Protein AF-A0A821M7L0-F1 (afdb_monomer)

Solvent-accessible surface area (backbone atoms only — not comparable to full-atom values): 12322 Å² total; per-residue (Å²): 138,84,87,80,86,77,83,87,85,80,89,88,75,88,77,80,45,76,66,60,61,51,46,63,68,63,58,78,56,74,89,81,76,86,74,99,61,78,56,60,62,52,50,53,54,46,51,51,55,53,54,60,54,68,75,47,87,85,59,54,48,54,53,54,48,52,56,51,59,70,70,50,82,86,57,63,65,69,57,54,54,52,54,71,72,46,91,56,45,48,69,56,47,53,49,56,52,49,24,68,69,69,72,43,77,74,76,49,70,65,56,51,52,49,53,49,73,69,44,60,66,54,94,91,56,52,64,68,57,52,48,51,54,50,51,52,52,47,60,60,44,41,75,82,44,87,68,51,52,66,57,55,37,51,51,56,48,72,21,41,56,66,84,53,37,60,63,50,72,80,49,92,63,86,41,49,67,51,44,50,56,54,46,48,55,50,52,55,50,53,57,49,56,55,53,69,74,75,110

Secondary structure (DSSP, 8-state):
-----------------HHHHHHHHHTTS------S-TTHHHHHHHHHHHHHHHT-TTS-HHHHHHHHHHH-TTS-HHHHHHHHHS---HHHHHHHHHHHHHTPPPPPHHHHHHHHHH----TTS-HHHHHHHHHHHHHHHTTTS---HHHHHHHHHHTS-HHHHHHHHTS--SSHHHHHHHHHHHHHHHHHHHHHH--

Nearest PDB structures (foldseek):
  7n9v-assembly1_A  TM=6.984E-01  e=3.683E-01  Human immunodeficiency virus 1
  8ty6-assembly1_E  TM=4.588E-01  e=4.542E-01  Human immunodeficiency virus 1
  8ty6-assembly1_F  TM=3.974E-01  e=1.050E+00  Human immunodeficiency virus 1
  7t13-assembly1_E  TM=3.397E-01  e=5.315E-01  HIV-1 group M
  6eco-assembly1_A  TM=3.338E-01  e=6.555E-01  Human immunodeficiency virus 1

Structure (mmCIF, N/CA/C/O backbone):
data_AF-A0A821M7L0-F1
#
_entry.id   AF-A0A821M7L0-F1
#
loop_
_atom_site.group_PDB
_atom_site.id
_atom_site.type_symbol
_atom_site.label_atom_id
_atom_site.label_alt_id
_atom_site.label_comp_id
_atom_site.label_asym_id
_atom_site.label_entity_id
_atom_site.label_seq_id
_atom_site.pdbx_PDB_ins_code
_atom_site.Cartn_x
_atom_site.Cartn_y
_atom_site.Cartn_z
_atom_site.occupancy
_atom_site.B_iso_or_equiv
_atom_site.auth_seq_id
_atom_site.auth_comp_id
_atom_site.auth_asym_id
_atom_site.auth_atom_id
_atom_site.pdbx_PDB_model_num
ATOM 1 N N . MET A 1 1 ? 39.084 34.220 -37.544 1.00 39.66 1 MET A N 1
ATOM 2 C CA . MET A 1 1 ? 39.940 33.023 -37.421 1.00 39.66 1 MET A CA 1
ATOM 3 C C . MET A 1 1 ? 39.473 32.275 -36.191 1.00 39.66 1 MET A C 1
ATOM 5 O O . MET A 1 1 ? 39.378 32.885 -35.138 1.00 39.66 1 MET A O 1
ATOM 9 N N . ILE A 1 2 ? 39.026 31.037 -36.382 1.00 32.47 2 ILE A N 1
ATOM 10 C CA . ILE A 1 2 ? 38.365 30.206 -35.371 1.00 32.47 2 ILE A CA 1
ATOM 11 C C . ILE A 1 2 ? 39.456 29.421 -34.645 1.00 32.47 2 ILE A C 1
ATOM 13 O O . ILE A 1 2 ? 40.150 28.634 -35.291 1.00 32.47 2 ILE A O 1
ATOM 17 N N . ASP A 1 3 ? 39.601 29.639 -33.340 1.00 29.70 3 ASP A N 1
ATOM 18 C CA . ASP A 1 3 ? 40.486 28.837 -32.500 1.00 29.70 3 ASP A CA 1
ATOM 19 C C . ASP A 1 3 ? 39.906 27.432 -32.324 1.00 29.70 3 ASP A C 1
ATOM 21 O O . ASP A 1 3 ? 38.776 27.238 -31.869 1.00 29.70 3 ASP A O 1
ATOM 25 N N . ARG A 1 4 ? 40.694 26.444 -32.748 1.00 32.31 4 ARG A N 1
ATOM 26 C CA . ARG A 1 4 ? 40.406 25.017 -32.637 1.00 32.31 4 ARG A CA 1
ATOM 27 C C . ARG A 1 4 ? 41.010 24.505 -31.334 1.00 32.31 4 ARG A C 1
ATOM 29 O O . ARG A 1 4 ? 42.215 24.290 -31.264 1.00 32.31 4 ARG A O 1
ATOM 36 N N . TYR A 1 5 ? 40.175 24.236 -30.337 1.00 29.62 5 TYR A N 1
ATOM 37 C CA . TYR A 1 5 ? 40.546 23.337 -29.248 1.00 29.62 5 TYR A CA 1
ATOM 38 C C . TYR A 1 5 ? 40.243 21.896 -29.670 1.00 29.62 5 TYR A C 1
ATOM 40 O O . TYR A 1 5 ? 39.088 21.477 -29.715 1.00 29.62 5 TYR A O 1
ATOM 48 N N . SER A 1 6 ? 41.296 21.147 -29.996 1.00 33.91 6 SER A N 1
ATOM 49 C CA . SER A 1 6 ? 41.265 19.682 -30.042 1.00 33.91 6 SER A CA 1
ATOM 50 C C . SER A 1 6 ? 41.531 19.119 -28.636 1.00 33.91 6 SER A C 1
ATOM 52 O O . SER A 1 6 ? 42.396 19.649 -27.935 1.00 33.91 6 SER A O 1
ATOM 54 N N . PRO A 1 7 ? 40.835 18.051 -28.209 1.00 32.94 7 PRO A N 1
ATOM 55 C CA . PRO A 1 7 ? 41.013 17.455 -26.891 1.00 32.94 7 PRO A CA 1
ATOM 56 C C . PRO A 1 7 ? 42.226 16.516 -26.860 1.00 32.94 7 PRO A C 1
ATOM 58 O O . PRO A 1 7 ? 42.397 15.665 -27.734 1.00 32.94 7 PRO A O 1
ATOM 61 N N . ILE A 1 8 ? 43.046 16.642 -25.815 1.00 31.16 8 ILE A N 1
ATOM 62 C CA . ILE A 1 8 ? 44.074 15.658 -25.474 1.00 31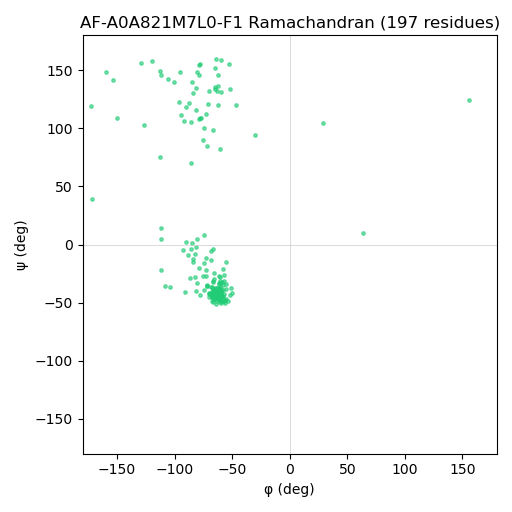.16 8 ILE A CA 1
ATOM 63 C C . ILE A 1 8 ? 43.367 14.480 -24.800 1.00 31.16 8 ILE A C 1
ATOM 65 O O . ILE A 1 8 ? 42.883 14.582 -23.674 1.00 31.16 8 ILE A O 1
ATOM 69 N N . ILE A 1 9 ? 43.301 13.362 -25.518 1.00 35.91 9 ILE A N 1
ATOM 70 C CA . ILE A 1 9 ? 43.033 12.041 -24.959 1.00 35.91 9 ILE A CA 1
ATOM 71 C C . ILE A 1 9 ? 44.362 11.531 -24.400 1.00 35.91 9 ILE A C 1
ATOM 73 O O . ILE A 1 9 ? 45.278 11.260 -25.171 1.00 35.91 9 ILE A O 1
ATOM 77 N N . THR A 1 10 ? 44.443 11.344 -23.083 1.00 28.36 10 THR A N 1
ATOM 78 C CA . THR A 1 10 ? 45.452 10.469 -22.475 1.00 28.36 10 THR A CA 1
ATOM 79 C C . THR A 1 10 ? 44.746 9.459 -21.584 1.00 28.36 10 THR A C 1
ATOM 81 O O . THR A 1 10 ? 44.287 9.752 -20.483 1.00 28.36 10 THR A O 1
ATOM 84 N N . THR A 1 11 ? 44.641 8.251 -22.119 1.00 35.84 11 THR A N 1
ATOM 85 C CA . THR A 1 11 ? 44.351 7.003 -21.419 1.00 35.84 11 THR A CA 1
ATOM 86 C C . THR A 1 11 ? 45.484 6.650 -20.453 1.00 35.84 11 THR A C 1
ATOM 88 O O . THR A 1 11 ? 46.634 6.655 -20.880 1.00 35.84 11 THR A O 1
ATOM 91 N N . GLN A 1 12 ? 45.165 6.259 -19.214 1.00 30.28 12 GLN A N 1
ATOM 92 C CA . GLN A 1 12 ? 45.475 4.938 -18.625 1.00 30.28 12 GLN A CA 1
ATOM 93 C C . GLN A 1 12 ? 45.533 4.969 -17.088 1.00 30.28 12 GLN A C 1
ATOM 95 O O . GLN A 1 12 ? 46.331 5.665 -16.473 1.00 30.28 12 GLN A O 1
ATOM 100 N N . GLY A 1 13 ? 44.717 4.098 -16.502 1.00 26.72 13 GLY A N 1
ATOM 101 C CA . GLY A 1 13 ? 44.836 3.539 -15.161 1.00 26.72 13 GLY A CA 1
ATOM 102 C C . GLY A 1 13 ? 43.752 2.463 -15.047 1.00 26.72 13 GLY A C 1
ATOM 103 O O . GLY A 1 13 ? 42.584 2.795 -15.268 1.00 26.72 13 GLY A O 1
ATOM 104 N N . PRO A 1 14 ? 44.084 1.179 -14.815 1.00 35.66 14 PRO A N 1
ATOM 105 C CA . PRO A 1 14 ? 43.089 0.123 -14.793 1.00 35.66 14 PRO A CA 1
ATOM 106 C C . PRO A 1 14 ? 42.313 0.260 -13.486 1.00 35.66 14 PRO A C 1
ATOM 108 O O . PRO A 1 14 ? 42.768 -0.141 -12.420 1.00 35.66 14 PRO A O 1
ATOM 111 N N . MET A 1 15 ? 41.128 0.859 -13.549 1.00 33.16 15 MET A N 1
ATOM 112 C CA . MET A 1 15 ? 40.112 0.568 -12.549 1.00 33.16 15 MET A CA 1
ATOM 113 C C . MET A 1 15 ? 39.629 -0.847 -12.847 1.00 33.16 15 MET A C 1
ATOM 115 O O . MET A 1 15 ? 38.645 -1.046 -13.563 1.00 33.16 15 MET A O 1
ATOM 119 N N . ASP A 1 16 ? 40.358 -1.830 -12.318 1.00 37.97 16 ASP A N 1
ATOM 120 C CA . ASP A 1 16 ? 39.835 -3.166 -12.068 1.00 37.97 16 ASP A CA 1
ATOM 121 C C . ASP A 1 16 ? 38.673 -3.015 -11.089 1.00 37.97 16 ASP A C 1
ATOM 123 O O . ASP A 1 16 ? 38.792 -3.097 -9.868 1.00 37.97 16 ASP A O 1
ATOM 127 N N . SER A 1 17 ? 37.525 -2.671 -11.665 1.00 40.34 17 SER A N 1
ATOM 128 C CA . SER A 1 17 ? 36.275 -2.532 -10.955 1.00 40.34 17 SER A CA 1
ATOM 129 C C . SER A 1 17 ? 35.924 -3.899 -10.361 1.00 40.34 17 SER A C 1
ATOM 131 O O . SER A 1 17 ? 36.003 -4.902 -11.079 1.00 40.34 17 SER A O 1
ATOM 133 N N . PRO A 1 18 ? 35.465 -3.977 -9.100 1.00 39.09 18 PRO A N 1
ATOM 134 C CA . PRO A 1 18 ? 34.969 -5.223 -8.503 1.00 39.09 18 PRO A CA 1
ATOM 135 C C . PRO A 1 18 ? 33.844 -5.879 -9.327 1.00 39.09 18 PRO A C 1
ATOM 137 O O . PRO A 1 18 ? 33.572 -7.067 -9.174 1.00 39.09 18 PRO A O 1
ATOM 140 N N . VAL A 1 19 ? 33.245 -5.132 -10.261 1.00 36.09 19 VAL A N 1
ATOM 141 C CA . VAL A 1 19 ? 32.312 -5.612 -11.285 1.00 36.09 19 VAL A CA 1
ATOM 142 C C . VAL A 1 19 ? 32.965 -6.615 -12.251 1.00 36.09 19 VAL A C 1
ATOM 144 O O . VAL A 1 19 ? 32.345 -7.619 -12.589 1.00 36.09 19 VAL A O 1
ATOM 147 N N . ASN A 1 20 ? 34.217 -6.407 -12.677 1.00 37.12 20 ASN A N 1
ATOM 148 C CA . ASN A 1 20 ? 34.909 -7.310 -13.611 1.00 37.12 20 ASN A CA 1
ATOM 149 C C . ASN A 1 20 ? 35.308 -8.640 -12.955 1.00 37.12 20 ASN A C 1
ATOM 151 O O . ASN A 1 20 ? 35.214 -9.688 -13.595 1.00 37.12 20 ASN A O 1
ATOM 155 N N . ALA A 1 21 ? 35.666 -8.619 -11.668 1.00 38.72 21 ALA A N 1
ATOM 156 C CA . ALA A 1 21 ? 35.944 -9.831 -10.896 1.00 38.72 21 ALA A CA 1
ATOM 157 C C . ALA A 1 21 ? 34.689 -10.711 -10.726 1.00 38.72 21 ALA A C 1
ATOM 159 O O . ALA A 1 21 ? 34.770 -11.933 -10.838 1.00 38.72 21 ALA A O 1
ATOM 160 N N . LEU A 1 22 ? 33.520 -10.089 -10.537 1.00 37.97 22 LEU A N 1
ATOM 161 C CA . LEU A 1 22 ? 32.236 -10.785 -10.396 1.00 37.97 22 LEU A CA 1
ATOM 162 C C . LEU A 1 22 ? 31.736 -11.388 -11.716 1.00 37.97 22 LEU A C 1
ATOM 164 O O . LEU A 1 22 ? 31.190 -12.491 -11.747 1.00 37.97 22 LEU A O 1
ATOM 168 N N . ILE A 1 23 ? 31.994 -10.701 -12.831 1.00 38.91 23 ILE A N 1
ATOM 169 C CA . ILE A 1 23 ? 31.736 -11.239 -14.169 1.00 38.91 23 ILE A CA 1
ATOM 170 C C . ILE A 1 23 ? 32.594 -12.481 -14.401 1.00 38.91 23 ILE A C 1
ATOM 172 O O . ILE A 1 23 ? 32.070 -13.483 -14.873 1.00 38.91 23 ILE A O 1
ATOM 176 N N . GLY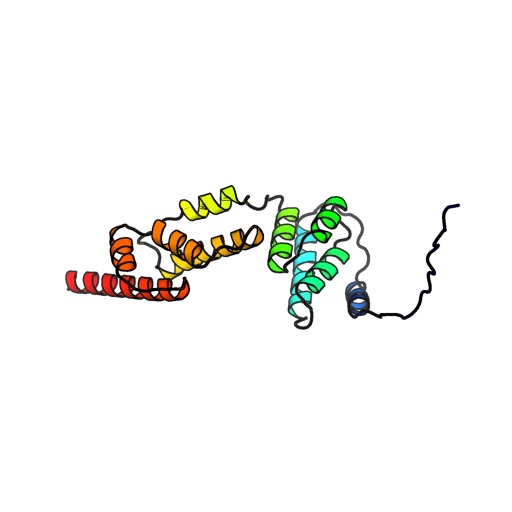 A 1 24 ? 33.869 -12.478 -14.003 1.00 34.50 24 GLY A N 1
ATOM 177 C CA . GLY A 1 24 ? 34.746 -13.651 -14.104 1.00 34.50 24 GLY A CA 1
ATOM 178 C C . GLY A 1 24 ? 34.264 -14.871 -13.303 1.00 34.50 24 GLY A C 1
ATOM 179 O O . GLY A 1 24 ? 34.475 -16.005 -13.733 1.00 34.50 24 GLY A O 1
ATOM 180 N N . SER A 1 25 ? 33.575 -14.667 -12.174 1.00 39.16 25 SER A N 1
ATOM 181 C CA . SER A 1 25 ? 32.976 -15.764 -11.398 1.00 39.16 25 SER A CA 1
ATOM 182 C C . SER A 1 25 ? 31.640 -16.263 -11.960 1.00 39.16 25 SER A C 1
ATOM 184 O O . SER A 1 25 ? 31.386 -17.463 -11.897 1.00 39.16 25 SER A O 1
ATOM 186 N N . CYS A 1 26 ? 30.815 -15.394 -12.558 1.00 36.12 26 CYS A N 1
ATOM 187 C CA . CYS A 1 26 ? 29.528 -15.785 -13.158 1.00 36.12 26 CYS A CA 1
ATOM 188 C C . CYS A 1 26 ? 29.668 -16.353 -14.590 1.00 36.12 26 CYS A C 1
ATOM 190 O O . CYS A 1 26 ? 28.883 -17.203 -15.007 1.00 36.12 26 CYS A O 1
ATOM 192 N N . THR A 1 27 ? 30.695 -15.941 -15.340 1.00 38.28 27 THR A N 1
ATOM 193 C CA . THR A 1 27 ? 30.928 -16.330 -16.753 1.00 38.28 27 THR A CA 1
ATOM 194 C C . THR A 1 27 ? 31.569 -17.704 -16.950 1.00 38.28 27 THR A C 1
ATOM 196 O O . THR A 1 27 ? 31.817 -18.108 -18.083 1.00 38.28 27 THR A O 1
ATOM 199 N N . LYS A 1 28 ? 31.786 -18.487 -15.882 1.00 38.78 28 LYS A N 1
ATOM 200 C CA . LYS A 1 28 ? 32.151 -19.910 -16.027 1.00 38.78 28 LYS A CA 1
ATOM 201 C C . LYS A 1 28 ? 31.014 -20.779 -16.581 1.00 38.78 28 LYS A C 1
ATOM 203 O O . LYS A 1 28 ? 31.236 -21.952 -16.867 1.00 38.78 28 LYS A O 1
ATOM 208 N N . SER A 1 29 ? 29.820 -20.220 -16.756 1.00 38.09 29 SER A N 1
ATOM 209 C CA . SER A 1 29 ? 28.737 -20.848 -17.505 1.00 38.09 29 SER A CA 1
ATOM 210 C C . SER A 1 29 ? 28.746 -20.312 -18.944 1.00 38.09 29 SER A C 1
ATOM 212 O O . SER A 1 29 ? 28.749 -19.105 -19.167 1.00 38.09 29 SER A O 1
ATOM 214 N N . GLN A 1 30 ? 28.859 -21.220 -19.918 1.00 33.12 30 GLN A N 1
ATOM 215 C CA . GLN A 1 30 ? 28.967 -20.907 -21.348 1.00 33.12 30 GLN A CA 1
ATOM 216 C C . GLN A 1 30 ? 27.837 -19.979 -21.845 1.00 33.12 30 GLN A C 1
ATOM 218 O O . GLN A 1 30 ? 26.746 -19.989 -21.274 1.00 33.12 30 GLN A O 1
ATOM 223 N N . PRO A 1 31 ? 28.043 -19.219 -22.940 1.00 35.78 31 PRO A N 1
ATOM 224 C CA . PRO A 1 31 ? 26.952 -18.523 -23.613 1.00 35.78 31 PRO A CA 1
ATOM 225 C C . PRO A 1 31 ? 26.006 -19.559 -24.236 1.00 35.78 31 PRO A C 1
ATOM 227 O O . PRO A 1 31 ? 26.285 -20.114 -25.299 1.00 35.78 31 PRO A O 1
ATOM 230 N N . TYR A 1 32 ? 24.901 -19.861 -23.554 1.00 38.56 32 TYR A N 1
ATOM 231 C CA . TYR A 1 32 ? 23.907 -20.802 -24.062 1.00 38.56 32 TYR A CA 1
ATOM 232 C C . TYR A 1 32 ? 23.049 -20.113 -25.122 1.00 38.56 32 TYR A C 1
ATOM 234 O O . TYR A 1 32 ? 22.260 -19.209 -24.848 1.00 38.56 32 TYR A O 1
ATOM 242 N N . THR A 1 33 ? 23.271 -20.532 -26.362 1.00 33.28 33 THR A N 1
ATOM 243 C CA . THR A 1 33 ? 22.540 -20.103 -27.548 1.00 33.28 33 THR A CA 1
ATOM 244 C C . THR A 1 33 ? 21.117 -20.660 -27.537 1.00 33.28 33 THR A C 1
ATOM 246 O O . THR A 1 33 ? 20.899 -21.840 -27.283 1.00 33.28 33 THR A O 1
ATOM 249 N N . THR A 1 34 ? 20.168 -19.759 -27.809 1.00 46.72 34 THR A N 1
ATOM 250 C CA . THR A 1 34 ? 18.836 -19.968 -28.404 1.00 46.72 34 THR A CA 1
ATOM 251 C C . THR A 1 34 ? 18.169 -21.324 -28.169 1.00 46.72 34 THR A C 1
ATOM 253 O O . THR A 1 34 ? 18.446 -22.283 -28.889 1.00 46.72 34 THR A O 1
ATOM 256 N N . CYS A 1 35 ? 17.170 -21.375 -27.282 1.00 28.42 35 CYS A N 1
ATOM 257 C CA . CYS A 1 35 ? 16.135 -22.395 -27.412 1.00 28.42 35 CYS A CA 1
ATOM 258 C C . CYS A 1 35 ? 14.779 -21.940 -26.861 1.00 28.42 35 CYS A C 1
ATOM 260 O O . CYS A 1 35 ? 14.572 -21.849 -25.653 1.00 28.42 35 CYS A O 1
ATOM 262 N N . SE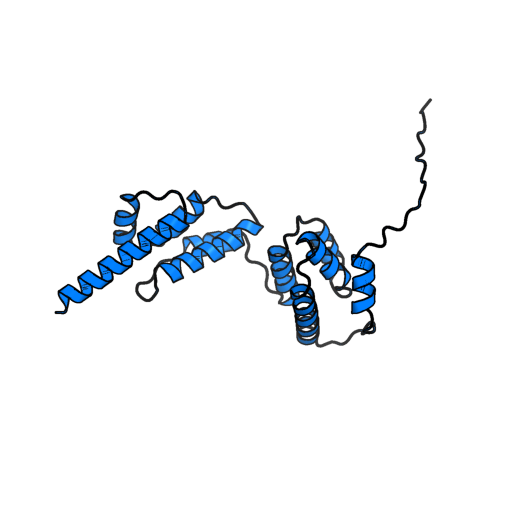R A 1 36 ? 13.871 -21.720 -27.813 1.00 43.88 36 SER A N 1
ATOM 263 C CA . SER A 1 36 ? 12.416 -21.630 -27.703 1.00 43.88 36 SER A CA 1
ATOM 264 C C . SER A 1 36 ? 11.834 -22.495 -26.569 1.00 43.88 36 SER A C 1
ATOM 266 O O . SER A 1 36 ? 11.597 -23.688 -26.729 1.00 43.88 36 SER A O 1
ATOM 268 N N . SER A 1 37 ? 11.642 -21.881 -25.396 1.00 36.41 37 SER A N 1
ATOM 269 C CA . SER A 1 37 ? 10.780 -22.315 -24.268 1.00 36.41 37 SER A CA 1
ATOM 270 C C . SER A 1 37 ? 10.713 -21.196 -23.202 1.00 36.41 37 SER A C 1
ATOM 272 O O . SER A 1 37 ? 10.757 -21.408 -21.986 1.00 36.41 37 SER A O 1
ATOM 274 N N . ASP A 1 38 ? 10.635 -19.957 -23.698 1.00 50.91 38 ASP A N 1
ATOM 275 C CA . ASP A 1 38 ? 11.392 -18.783 -23.229 1.00 50.91 38 ASP A CA 1
ATOM 276 C C . ASP A 1 38 ? 10.973 -18.120 -21.910 1.00 50.91 38 ASP A C 1
ATOM 278 O O . ASP A 1 38 ? 11.519 -17.085 -21.539 1.00 50.91 38 ASP A O 1
ATOM 282 N N . THR A 1 39 ? 10.056 -18.689 -21.133 1.00 49.31 39 THR A N 1
ATOM 283 C CA . THR A 1 39 ? 9.674 -18.080 -19.845 1.00 49.31 39 THR A CA 1
ATOM 284 C C . THR A 1 39 ? 10.276 -18.811 -18.652 1.00 49.31 39 THR A C 1
ATOM 286 O O . THR A 1 39 ? 10.658 -18.174 -17.675 1.00 49.31 39 THR A O 1
ATOM 289 N N . LEU A 1 40 ? 10.394 -20.140 -18.703 1.00 40.59 40 LEU A N 1
ATOM 290 C CA . LEU A 1 40 ? 10.813 -20.934 -17.543 1.00 40.59 40 LEU A CA 1
ATOM 291 C C . LEU A 1 40 ? 12.337 -20.938 -17.364 1.00 40.59 40 LEU A C 1
ATOM 293 O O . LEU A 1 40 ? 12.821 -20.784 -16.246 1.00 40.59 40 LEU A O 1
ATOM 297 N N . ALA A 1 41 ? 13.088 -21.034 -18.466 1.00 46.56 41 ALA A N 1
ATOM 298 C CA . ALA A 1 41 ? 14.549 -20.968 -18.454 1.00 46.56 41 ALA A CA 1
ATOM 299 C C . ALA A 1 41 ? 15.047 -19.583 -18.012 1.00 46.56 41 ALA A C 1
ATOM 301 O O . ALA A 1 41 ? 15.953 -19.486 -17.190 1.00 46.56 41 ALA A O 1
ATOM 302 N N . VAL A 1 42 ? 14.387 -18.514 -18.469 1.00 52.44 42 VAL A N 1
ATOM 303 C CA . VAL A 1 42 ? 14.677 -17.140 -18.039 1.00 52.44 42 VAL A CA 1
ATOM 304 C C . VAL A 1 42 ? 14.303 -16.926 -16.570 1.00 52.44 42 VAL A C 1
ATOM 306 O O . VAL A 1 42 ? 15.086 -16.339 -15.830 1.00 52.44 42 VAL A O 1
ATOM 309 N N . LYS A 1 43 ? 13.164 -17.464 -16.104 1.00 50.94 43 LYS A N 1
ATOM 310 C CA . LYS A 1 43 ? 12.764 -17.436 -14.683 1.00 50.94 43 LYS A CA 1
ATOM 311 C C . LYS A 1 43 ? 13.738 -18.195 -13.773 1.00 50.94 43 LYS A C 1
ATOM 313 O O . LYS A 1 43 ? 14.041 -17.706 -12.689 1.00 50.94 43 LYS A O 1
ATOM 318 N N . ALA A 1 44 ? 14.252 -19.348 -14.204 1.00 47.12 44 ALA A N 1
ATOM 319 C CA . ALA A 1 44 ? 15.249 -20.125 -13.462 1.00 47.12 44 ALA A CA 1
ATOM 320 C C . ALA A 1 44 ? 16.623 -19.431 -13.443 1.00 47.12 44 ALA A C 1
ATOM 322 O O . ALA A 1 44 ? 17.257 -19.338 -12.394 1.00 47.12 44 ALA A O 1
ATOM 323 N N . HIS A 1 45 ? 17.044 -18.866 -14.578 1.00 53.50 45 HIS A N 1
ATOM 324 C CA . HIS A 1 45 ? 18.262 -18.061 -14.682 1.00 53.50 45 HIS A CA 1
ATOM 325 C C . HIS A 1 45 ? 18.175 -16.795 -13.809 1.00 53.50 45 HIS A C 1
ATOM 327 O O . HIS A 1 45 ? 19.127 -16.425 -13.129 1.00 53.50 45 HIS A O 1
ATOM 333 N N . TYR A 1 46 ? 16.992 -16.179 -13.747 1.00 61.25 46 TYR A N 1
ATOM 334 C CA . TYR A 1 46 ? 16.693 -15.020 -12.909 1.00 61.25 46 TYR A CA 1
ATOM 335 C C . TYR A 1 46 ? 16.671 -15.342 -11.411 1.00 61.25 46 TYR A C 1
ATOM 337 O O . TYR A 1 46 ? 17.208 -14.571 -10.618 1.00 61.25 46 TYR A O 1
ATOM 345 N N . ALA A 1 47 ? 16.090 -16.478 -11.014 1.00 55.12 47 ALA A N 1
ATOM 346 C CA . ALA A 1 47 ? 16.101 -16.930 -9.625 1.00 55.12 47 ALA A CA 1
ATOM 347 C C . ALA A 1 47 ? 17.537 -17.129 -9.114 1.00 55.12 47 ALA A C 1
ATOM 349 O O . ALA A 1 47 ? 17.854 -16.668 -8.022 1.00 55.12 47 ALA A O 1
ATOM 350 N N . LEU A 1 48 ? 18.416 -17.706 -9.941 1.00 55.53 48 LEU A N 1
ATOM 351 C CA . LEU A 1 48 ? 19.837 -17.885 -9.628 1.00 55.53 48 LEU A CA 1
ATOM 352 C C . LEU A 1 48 ? 20.582 -16.545 -9.512 1.00 55.53 48 LEU A C 1
ATOM 354 O O . LEU A 1 48 ? 21.254 -16.308 -8.513 1.00 55.53 48 LEU A O 1
ATOM 358 N N . VAL A 1 49 ? 20.390 -15.618 -10.460 1.00 59.62 49 VAL A N 1
ATOM 359 C CA . VAL A 1 49 ? 21.005 -14.275 -10.400 1.00 59.62 49 VAL A CA 1
ATOM 360 C C . VAL A 1 49 ? 20.519 -13.482 -9.180 1.00 59.62 49 VAL A C 1
ATOM 362 O O . VAL A 1 49 ? 21.298 -12.778 -8.536 1.00 59.62 49 VAL A O 1
ATOM 365 N N . LEU A 1 50 ? 19.237 -13.591 -8.822 1.00 58.47 50 LEU A N 1
ATOM 366 C CA . LEU A 1 50 ? 18.692 -12.937 -7.634 1.00 58.47 50 LEU A CA 1
ATOM 367 C C . LEU A 1 50 ? 19.161 -13.574 -6.320 1.00 58.47 50 LEU A C 1
ATOM 369 O O . LEU A 1 50 ? 19.330 -12.840 -5.344 1.00 58.47 50 LEU A O 1
ATOM 373 N N . GLU A 1 51 ? 19.338 -14.896 -6.257 1.00 57.81 51 GLU A N 1
ATOM 374 C CA . GLU A 1 51 ? 19.892 -15.567 -5.075 1.00 57.81 51 GLU A CA 1
ATOM 375 C C . GLU A 1 51 ? 21.370 -15.233 -4.872 1.00 57.81 51 GLU A C 1
ATOM 377 O O . GLU A 1 51 ? 21.747 -14.847 -3.764 1.00 57.81 51 GLU A O 1
ATOM 382 N N . ASP A 1 52 ? 22.170 -15.226 -5.938 1.00 54.38 52 ASP A N 1
ATOM 383 C CA . ASP A 1 52 ? 23.577 -14.824 -5.872 1.00 54.38 52 ASP A CA 1
ATOM 384 C C . ASP A 1 52 ? 23.720 -13.363 -5.405 1.00 54.38 52 ASP A C 1
ATOM 386 O O . ASP A 1 52 ? 24.548 -13.047 -4.548 1.00 54.38 52 ASP A O 1
ATOM 390 N N . LEU A 1 53 ? 22.844 -12.456 -5.856 1.00 53.53 53 LEU A N 1
ATOM 391 C CA . LEU A 1 53 ? 22.855 -11.046 -5.439 1.00 53.53 53 LEU A CA 1
ATOM 392 C C . LEU A 1 53 ? 22.361 -10.803 -4.000 1.00 53.53 53 LEU A C 1
ATOM 394 O O . LEU A 1 53 ? 22.720 -9.779 -3.408 1.00 53.53 53 LEU A O 1
ATOM 398 N N . LYS A 1 54 ? 21.574 -11.714 -3.403 1.00 53.22 54 LYS A N 1
ATOM 399 C CA . LYS A 1 54 ? 21.211 -11.643 -1.969 1.00 53.22 54 LYS A CA 1
ATOM 400 C C . LYS A 1 54 ? 22.431 -11.843 -1.068 1.00 53.22 54 LYS A C 1
ATOM 402 O O . LYS A 1 54 ? 22.471 -11.279 0.023 1.00 53.22 54 LYS A O 1
ATOM 407 N N . THR A 1 55 ? 23.426 -12.602 -1.527 1.00 53.69 55 THR A N 1
ATOM 408 C CA . THR A 1 55 ? 24.645 -12.908 -0.757 1.00 53.69 55 THR A CA 1
ATOM 409 C C . THR A 1 55 ? 25.703 -11.805 -0.802 1.00 53.69 55 THR A C 1
ATOM 411 O O . THR A 1 55 ? 26.724 -11.903 -0.122 1.00 53.69 55 THR A O 1
ATOM 414 N N . LEU A 1 56 ? 25.455 -10.719 -1.544 1.00 53.00 56 LEU A N 1
ATOM 415 C CA . LEU A 1 56 ? 26.404 -9.624 -1.732 1.00 53.00 56 LEU A CA 1
ATOM 416 C C . LEU A 1 56 ? 25.907 -8.323 -1.065 1.00 53.00 56 LEU A C 1
ATOM 418 O O . LEU A 1 56 ? 25.486 -7.380 -1.746 1.00 53.00 56 LEU A O 1
ATOM 422 N N . PRO A 1 57 ? 25.983 -8.213 0.277 1.00 52.44 57 PRO A N 1
ATOM 423 C CA . PRO A 1 57 ? 25.548 -7.031 1.026 1.00 52.44 57 PRO A CA 1
ATOM 424 C C . PRO A 1 57 ? 26.389 -5.767 0.759 1.00 52.44 57 PRO A C 1
ATOM 426 O O . PRO A 1 57 ? 26.063 -4.705 1.275 1.00 52.44 57 PRO A O 1
ATOM 429 N N . ARG A 1 58 ? 27.462 -5.851 -0.041 1.00 59.34 58 ARG A N 1
ATOM 430 C CA . ARG A 1 58 ? 28.428 -4.758 -0.258 1.00 59.34 58 ARG A CA 1
ATOM 431 C C . ARG A 1 58 ? 28.143 -3.845 -1.456 1.00 59.34 58 ARG A C 1
ATOM 433 O O . ARG A 1 58 ? 28.865 -2.871 -1.628 1.00 59.34 58 ARG A O 1
ATOM 440 N N . PHE A 1 59 ? 27.129 -4.131 -2.272 1.00 63.28 59 PHE A N 1
ATOM 441 C CA . PHE A 1 59 ? 26.845 -3.338 -3.476 1.00 63.28 59 PHE A CA 1
ATOM 442 C C . PHE A 1 59 ? 25.700 -2.350 -3.270 1.00 63.28 59 PHE A C 1
ATOM 444 O O . PHE A 1 59 ? 24.676 -2.692 -2.667 1.00 63.28 59 PHE A O 1
ATOM 451 N N . SER A 1 60 ? 25.858 -1.144 -3.823 1.00 72.50 60 SER A N 1
ATOM 452 C CA . SER A 1 60 ? 24.786 -0.150 -3.865 1.00 72.50 60 SER A CA 1
ATOM 453 C C . SER A 1 60 ? 23.614 -0.646 -4.727 1.00 72.50 60 SER A C 1
ATOM 455 O O . SER A 1 60 ? 23.777 -1.534 -5.569 1.00 72.50 60 SER A O 1
ATOM 457 N N . ASN A 1 61 ? 22.415 -0.080 -4.538 1.00 71.12 61 ASN A N 1
ATOM 458 C CA . ASN A 1 61 ? 21.245 -0.421 -5.366 1.00 71.12 61 ASN A CA 1
ATOM 459 C C . ASN A 1 61 ? 21.535 -0.215 -6.860 1.00 71.12 61 ASN A C 1
ATOM 461 O O . ASN A 1 61 ? 21.157 -1.043 -7.684 1.00 71.12 61 ASN A O 1
ATOM 465 N N . THR A 1 62 ? 22.277 0.843 -7.180 1.00 69.00 62 THR A N 1
ATOM 466 C CA . THR A 1 62 ? 22.719 1.179 -8.532 1.00 69.00 62 THR A CA 1
ATOM 467 C C . THR A 1 62 ? 23.628 0.098 -9.121 1.00 69.00 62 THR A C 1
ATOM 469 O O . THR A 1 62 ? 23.388 -0.357 -10.239 1.00 69.00 62 THR A O 1
ATOM 472 N N . ASP A 1 63 ? 24.623 -0.378 -8.366 1.00 71.56 63 ASP A N 1
ATOM 473 C CA . ASP A 1 63 ? 25.553 -1.417 -8.835 1.00 71.56 63 ASP A CA 1
ATOM 474 C C . ASP A 1 63 ? 24.830 -2.739 -9.112 1.00 71.56 63 ASP A C 1
ATOM 476 O O . ASP A 1 63 ? 25.081 -3.391 -10.126 1.00 71.56 63 ASP A O 1
ATOM 480 N N . LYS A 1 64 ? 23.874 -3.110 -8.250 1.00 72.44 64 LYS A N 1
ATOM 481 C CA . LYS A 1 64 ? 23.042 -4.309 -8.440 1.00 72.44 64 LYS A CA 1
ATOM 482 C C . LYS A 1 64 ? 22.248 -4.237 -9.747 1.00 72.44 64 LYS A C 1
ATOM 484 O O . LYS A 1 64 ? 22.218 -5.214 -10.499 1.00 72.44 64 LYS A O 1
ATOM 489 N N . CYS A 1 65 ? 21.659 -3.079 -10.056 1.00 71.88 65 CYS A N 1
ATOM 490 C CA . CYS A 1 65 ? 20.955 -2.839 -11.317 1.00 71.88 65 CYS A CA 1
ATOM 491 C C . CYS A 1 65 ? 21.887 -2.990 -12.530 1.00 71.88 65 CYS A C 1
ATOM 493 O O . CYS A 1 65 ? 21.560 -3.721 -13.464 1.00 71.88 65 CYS A O 1
ATOM 495 N N . TYR A 1 66 ? 23.064 -2.353 -12.511 1.00 70.69 66 TYR A N 1
ATOM 496 C CA . TYR A 1 66 ? 24.021 -2.411 -13.623 1.00 70.69 66 TYR A CA 1
ATOM 497 C C . TYR A 1 66 ? 24.581 -3.814 -13.865 1.00 70.69 66 TYR A C 1
ATOM 499 O O . TYR A 1 66 ? 24.643 -4.255 -15.014 1.00 70.69 66 TYR A O 1
ATOM 507 N N . CYS A 1 67 ? 24.953 -4.534 -12.803 1.00 69.25 67 CYS A N 1
ATOM 508 C CA . CYS A 1 67 ? 25.410 -5.919 -12.911 1.00 69.25 67 CYS A CA 1
ATOM 509 C C . CYS A 1 67 ? 24.328 -6.805 -13.530 1.00 69.25 67 CYS A C 1
ATOM 511 O O . CYS A 1 67 ? 24.613 -7.576 -14.444 1.00 69.25 67 CYS A O 1
ATOM 513 N N . THR A 1 68 ? 23.076 -6.637 -13.097 1.00 72.19 68 THR A N 1
ATOM 514 C CA . THR A 1 68 ? 21.957 -7.407 -13.648 1.00 72.19 68 THR A CA 1
ATOM 515 C C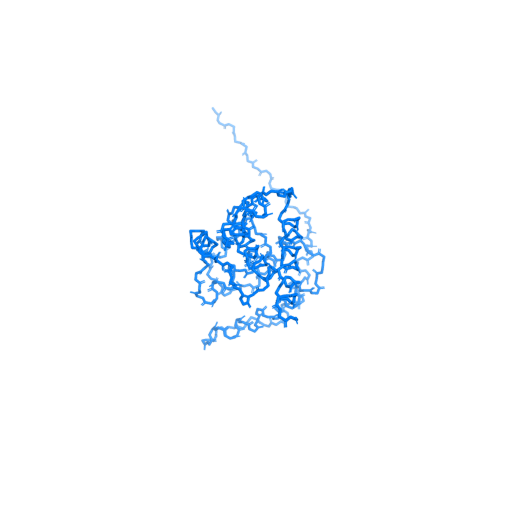 . THR A 1 68 ? 21.725 -7.070 -15.122 1.00 72.19 68 THR A C 1
ATOM 517 O O . THR A 1 68 ? 21.624 -7.979 -15.936 1.00 72.19 68 THR A O 1
ATOM 520 N N . LEU A 1 69 ? 21.739 -5.787 -15.507 1.00 72.31 69 LEU A N 1
ATOM 521 C CA . LEU A 1 69 ? 21.622 -5.363 -16.912 1.00 72.31 69 LEU A CA 1
ATOM 522 C C . LEU A 1 69 ? 22.716 -5.953 -17.814 1.00 72.31 69 LEU A C 1
ATOM 524 O O . LEU A 1 69 ? 22.449 -6.239 -18.975 1.00 72.31 69 LEU A O 1
ATOM 528 N N . LYS A 1 70 ? 23.940 -6.136 -17.304 1.00 67.06 70 LYS A N 1
ATOM 529 C CA . LYS A 1 70 ? 25.063 -6.694 -18.076 1.00 67.06 70 LYS A CA 1
ATOM 530 C C . LYS A 1 70 ? 24.958 -8.209 -18.289 1.00 67.06 70 LYS A C 1
ATOM 532 O O . LYS A 1 70 ? 25.486 -8.711 -19.275 1.00 67.06 70 LYS A O 1
ATOM 537 N N . LEU A 1 71 ? 24.292 -8.924 -17.381 1.00 68.44 71 LEU A N 1
ATOM 538 C CA . LEU A 1 71 ? 24.051 -10.371 -17.483 1.00 68.44 71 LEU A CA 1
ATOM 539 C C . LEU A 1 71 ? 22.899 -10.712 -18.441 1.00 68.44 71 LEU A C 1
ATOM 541 O O . LEU A 1 71 ? 22.802 -11.831 -18.933 1.00 68.44 71 LEU A O 1
ATOM 545 N N . LEU A 1 72 ? 22.027 -9.747 -18.720 1.00 67.31 72 LEU A N 1
ATOM 546 C CA . LEU A 1 72 ? 20.841 -9.914 -19.550 1.00 67.31 72 LEU A CA 1
ATOM 547 C C . LEU A 1 72 ? 21.180 -9.725 -21.041 1.00 67.31 72 LEU A C 1
ATOM 549 O O . LEU A 1 72 ? 20.776 -8.743 -21.655 1.00 67.31 72 LEU A O 1
ATOM 553 N N . SER A 1 73 ? 21.920 -10.670 -21.633 1.00 58.03 73 SER A N 1
ATOM 554 C CA . SER A 1 73 ? 22.354 -10.617 -23.045 1.00 58.03 73 SER A CA 1
ATOM 555 C C . SER A 1 73 ? 21.243 -10.867 -24.074 1.00 58.03 73 SER A C 1
ATOM 557 O O . SER A 1 73 ? 21.454 -10.632 -25.258 1.00 58.03 73 SER A O 1
ATOM 559 N N . ASN A 1 74 ? 20.072 -11.340 -23.634 1.00 59.62 74 ASN A N 1
ATOM 560 C CA . ASN A 1 74 ? 18.949 -11.731 -24.498 1.00 59.62 74 ASN A CA 1
ATOM 561 C C . ASN A 1 74 ? 17.720 -10.804 -24.372 1.00 59.62 74 ASN A C 1
ATOM 563 O O . ASN A 1 74 ? 16.627 -11.186 -24.786 1.00 59.62 74 ASN A O 1
ATOM 567 N N . ILE A 1 75 ? 17.856 -9.618 -23.766 1.00 66.50 75 ILE A N 1
ATOM 568 C CA . ILE A 1 75 ? 16.764 -8.630 -23.688 1.00 66.50 75 ILE A CA 1
ATOM 569 C C . ILE A 1 75 ? 16.886 -7.619 -24.833 1.00 66.50 75 ILE A C 1
ATOM 571 O O . ILE A 1 75 ? 17.987 -7.290 -25.254 1.00 66.50 75 ILE A O 1
ATOM 575 N N . ASP A 1 76 ? 15.746 -7.106 -25.304 1.00 69.19 76 ASP A N 1
ATOM 576 C CA . ASP A 1 76 ? 15.650 -6.003 -26.266 1.00 69.19 76 ASP A CA 1
ATOM 577 C C . ASP A 1 76 ? 16.570 -4.819 -25.890 1.00 69.19 76 ASP A C 1
ATOM 579 O O . ASP A 1 76 ? 16.421 -4.197 -24.830 1.00 69.19 76 ASP A O 1
ATOM 583 N N . ASP A 1 77 ? 17.496 -4.481 -26.792 1.00 69.62 77 ASP A N 1
ATOM 584 C CA . ASP A 1 77 ? 18.462 -3.388 -26.637 1.00 69.62 77 ASP A CA 1
ATOM 585 C C . ASP A 1 77 ? 17.799 -2.034 -26.343 1.00 69.62 77 ASP A C 1
ATOM 587 O O . ASP A 1 77 ? 18.332 -1.230 -25.575 1.00 69.62 77 ASP A O 1
ATOM 591 N N . LYS A 1 78 ? 16.610 -1.770 -26.903 1.00 72.50 78 LYS A N 1
ATOM 592 C CA . LYS A 1 78 ? 15.858 -0.531 -26.647 1.00 72.50 78 LYS A CA 1
ATOM 593 C C . LYS A 1 78 ? 15.338 -0.485 -25.217 1.00 72.50 78 LYS A C 1
ATOM 595 O O . LYS A 1 78 ? 15.323 0.587 -24.612 1.00 72.50 78 LYS A O 1
ATOM 600 N N . TRP A 1 79 ? 14.928 -1.627 -24.664 1.00 72.19 79 TRP A N 1
ATOM 601 C CA . TRP A 1 79 ? 14.490 -1.721 -23.272 1.00 72.19 79 TRP A CA 1
ATOM 602 C C . TRP A 1 79 ? 15.671 -1.558 -22.312 1.00 72.19 79 TRP A C 1
ATOM 604 O O . TRP A 1 79 ? 15.577 -0.807 -21.341 1.00 72.19 79 TRP A O 1
ATOM 614 N N . LEU A 1 80 ? 16.814 -2.184 -22.612 1.00 70.50 80 LEU A N 1
ATOM 615 C CA . LEU A 1 80 ? 18.042 -2.015 -21.828 1.00 70.50 80 LEU A CA 1
ATOM 616 C C . LEU A 1 80 ? 18.503 -0.551 -21.811 1.00 70.50 80 LEU A C 1
ATOM 618 O O . LEU A 1 80 ? 18.837 -0.014 -20.753 1.00 70.50 80 LEU A O 1
ATOM 622 N N . GLU A 1 81 ? 18.475 0.114 -22.964 1.00 72.69 81 GLU A N 1
ATOM 623 C CA . GLU A 1 81 ? 18.829 1.527 -23.093 1.00 72.69 81 GLU A CA 1
ATOM 624 C C . GLU A 1 81 ? 17.834 2.445 -22.363 1.00 72.69 81 GLU A C 1
ATOM 626 O O . GLU A 1 81 ? 18.245 3.404 -21.707 1.00 72.69 81 GLU A O 1
ATOM 631 N N . PHE A 1 82 ? 16.535 2.127 -22.396 1.00 76.50 82 PHE A N 1
ATOM 632 C CA . PHE A 1 82 ? 15.528 2.806 -21.578 1.00 76.50 82 PHE A CA 1
ATOM 633 C C . PHE A 1 82 ? 15.846 2.676 -20.084 1.00 76.50 82 PHE A C 1
ATOM 635 O O . PHE A 1 82 ? 15.875 3.683 -19.379 1.00 76.50 82 PHE A O 1
ATOM 642 N N . MET A 1 83 ? 16.148 1.465 -19.606 1.00 73.69 83 MET A N 1
ATOM 643 C CA . MET A 1 83 ? 16.446 1.213 -18.195 1.00 73.69 83 MET A CA 1
ATOM 644 C C . MET A 1 83 ? 17.715 1.931 -17.727 1.00 73.69 83 MET A C 1
ATOM 646 O O . MET A 1 83 ? 17.714 2.490 -16.634 1.00 73.69 83 MET A O 1
ATOM 650 N N . ARG A 1 84 ? 18.766 2.006 -18.556 1.00 72.25 84 ARG A N 1
ATOM 651 C CA . ARG A 1 84 ? 20.000 2.757 -18.238 1.00 72.25 84 ARG A CA 1
ATOM 652 C C . ARG A 1 84 ? 19.769 4.253 -18.014 1.00 72.25 84 ARG A C 1
ATOM 654 O O . ARG A 1 84 ? 20.535 4.878 -17.288 1.00 72.25 84 ARG A O 1
ATOM 661 N N . ARG A 1 85 ? 18.737 4.830 -18.636 1.00 74.31 85 ARG A N 1
ATOM 662 C CA . ARG A 1 85 ? 18.387 6.256 -18.505 1.00 74.31 85 ARG A CA 1
ATOM 663 C C . ARG A 1 85 ? 17.539 6.555 -17.272 1.00 74.31 85 ARG A C 1
ATOM 665 O O . ARG A 1 85 ? 17.402 7.718 -16.902 1.00 74.31 85 ARG A O 1
ATOM 672 N N . GLN A 1 86 ? 16.960 5.532 -16.647 1.00 71.69 86 GLN A N 1
ATOM 673 C CA . GLN A 1 86 ? 16.152 5.692 -15.445 1.00 71.69 86 GLN A CA 1
ATOM 674 C C . GLN A 1 86 ? 17.045 5.819 -14.208 1.00 71.69 86 GLN A C 1
ATOM 676 O O . GLN A 1 86 ? 18.102 5.197 -14.106 1.00 71.69 86 GLN A O 1
ATOM 681 N N . LYS A 1 87 ? 16.593 6.581 -13.208 1.00 69.88 87 LYS A N 1
ATOM 682 C CA . LYS A 1 87 ? 17.207 6.549 -11.876 1.00 69.88 87 LYS A CA 1
ATOM 683 C C . LYS A 1 87 ? 16.769 5.257 -11.179 1.00 69.88 87 LYS A C 1
ATOM 685 O O . LYS A 1 87 ? 15.716 5.205 -10.549 1.00 69.88 87 LYS A O 1
ATOM 690 N N . LEU A 1 88 ? 17.549 4.194 -11.366 1.00 65.25 88 LEU A N 1
ATOM 691 C CA . LEU A 1 88 ? 17.179 2.846 -10.942 1.00 65.25 88 LEU A CA 1
ATOM 692 C C . LEU A 1 88 ? 17.389 2.637 -9.440 1.00 65.25 88 LEU A C 1
ATOM 694 O O . LEU A 1 88 ? 18.512 2.470 -8.970 1.00 65.25 88 LEU A O 1
ATOM 698 N N . ASP A 1 89 ? 16.286 2.562 -8.702 1.00 74.81 89 ASP A N 1
ATOM 699 C CA . ASP A 1 89 ? 16.257 1.852 -7.427 1.00 74.81 89 ASP A CA 1
ATOM 700 C C . ASP A 1 89 ? 16.145 0.334 -7.667 1.00 74.81 89 ASP A C 1
ATOM 702 O O . ASP A 1 89 ? 15.476 -0.106 -8.605 1.00 74.81 89 ASP A O 1
ATOM 706 N N . TRP A 1 90 ? 16.768 -0.475 -6.806 1.00 71.38 90 TRP A N 1
ATOM 707 C CA . TRP A 1 90 ? 16.804 -1.933 -6.950 1.00 71.38 90 TRP A CA 1
ATOM 708 C C . TRP A 1 90 ? 15.407 -2.567 -6.933 1.00 71.38 90 TRP A C 1
ATOM 710 O O . TRP A 1 90 ? 15.148 -3.531 -7.657 1.00 71.38 90 TRP A O 1
ATOM 720 N N . ASN A 1 91 ? 14.475 -2.037 -6.138 1.00 72.62 91 ASN A N 1
ATOM 721 C CA . ASN A 1 91 ? 13.109 -2.553 -6.094 1.00 72.62 91 ASN A CA 1
ATOM 722 C C . ASN A 1 91 ? 12.315 -2.151 -7.336 1.00 72.62 91 ASN A C 1
ATOM 724 O O . ASN A 1 91 ? 11.591 -2.981 -7.889 1.00 72.62 91 ASN A O 1
ATOM 728 N N . ASN A 1 92 ? 12.495 -0.921 -7.823 1.00 72.62 92 ASN A N 1
ATOM 729 C CA . ASN A 1 92 ? 11.879 -0.488 -9.075 1.00 72.62 92 ASN A CA 1
ATOM 730 C C . ASN A 1 92 ? 12.403 -1.307 -10.269 1.00 72.62 92 ASN A C 1
ATOM 732 O O . ASN A 1 92 ? 11.619 -1.829 -11.060 1.00 72.62 92 ASN A O 1
ATOM 736 N N . PHE A 1 93 ? 13.721 -1.510 -10.332 1.00 77.06 93 PHE A N 1
ATOM 737 C CA . PHE A 1 93 ? 14.378 -2.321 -11.352 1.00 77.06 93 PHE A CA 1
ATOM 738 C C . PHE A 1 93 ? 13.840 -3.757 -11.393 1.00 77.06 93 PHE A C 1
ATOM 740 O O . PHE A 1 93 ? 13.453 -4.227 -12.461 1.00 77.06 93 PHE A O 1
ATOM 747 N N . LYS A 1 94 ? 13.736 -4.435 -10.238 1.00 75.12 94 LYS A N 1
ATOM 748 C CA . LYS A 1 94 ? 13.161 -5.790 -10.159 1.00 75.12 94 LYS A CA 1
ATOM 749 C C . LYS A 1 94 ? 11.732 -5.845 -10.697 1.00 75.12 94 LYS A C 1
ATOM 751 O O . LYS A 1 94 ? 11.425 -6.758 -11.453 1.00 75.12 94 LYS A O 1
ATOM 756 N N . ARG A 1 95 ? 10.872 -4.883 -10.341 1.00 71.12 95 ARG A N 1
ATOM 757 C CA . ARG A 1 95 ? 9.477 -4.857 -10.818 1.00 71.12 95 ARG A CA 1
ATOM 758 C C . ARG A 1 95 ? 9.397 -4.676 -12.331 1.00 71.12 95 ARG A C 1
ATOM 760 O O . ARG A 1 95 ? 8.796 -5.518 -12.984 1.00 71.12 95 ARG A O 1
ATOM 767 N N . LYS A 1 96 ? 10.084 -3.668 -12.886 1.00 73.50 96 LYS A N 1
ATOM 768 C CA . LYS A 1 96 ? 10.105 -3.419 -14.340 1.00 73.50 96 LYS A CA 1
ATOM 769 C C . LYS A 1 96 ? 10.652 -4.616 -15.116 1.00 73.50 96 LYS A C 1
ATOM 771 O O . LYS A 1 96 ? 10.147 -4.953 -16.182 1.00 73.50 96 LYS A O 1
ATOM 776 N N . LEU A 1 97 ? 11.666 -5.283 -14.566 1.00 74.81 97 LEU A N 1
ATOM 777 C CA . LEU A 1 97 ? 12.241 -6.488 -15.152 1.00 74.81 97 LEU A CA 1
ATOM 778 C C . LEU A 1 97 ? 11.250 -7.667 -15.127 1.00 74.81 97 LEU A C 1
ATOM 780 O O . LEU A 1 97 ? 11.069 -8.326 -16.145 1.00 74.81 97 LEU A O 1
ATOM 784 N N . ILE A 1 98 ? 10.563 -7.908 -14.003 1.00 71.31 98 ILE A N 1
ATOM 785 C CA . ILE A 1 98 ? 9.510 -8.935 -13.904 1.00 71.31 98 ILE A CA 1
ATOM 786 C C . ILE A 1 98 ? 8.359 -8.623 -14.870 1.00 71.31 98 ILE A C 1
ATOM 788 O O . ILE A 1 98 ? 7.929 -9.511 -15.600 1.00 71.31 98 ILE A O 1
ATOM 792 N N . SER A 1 99 ? 7.899 -7.370 -14.924 1.00 68.56 99 SER A N 1
ATOM 793 C CA . SER A 1 99 ? 6.857 -6.897 -15.846 1.00 68.56 99 SER A CA 1
ATOM 794 C C . SER A 1 99 ? 7.210 -7.196 -17.308 1.00 68.56 99 SER A C 1
ATOM 796 O O . SER A 1 99 ? 6.395 -7.775 -18.032 1.00 68.56 99 SER A O 1
ATOM 798 N N . GLN A 1 100 ? 8.450 -6.903 -17.715 1.00 71.81 100 GLN A N 1
ATOM 799 C CA . GLN A 1 100 ? 8.946 -7.179 -19.063 1.00 71.81 100 GLN A CA 1
ATOM 800 C C . GLN A 1 100 ? 8.888 -8.675 -19.416 1.00 71.81 100 GLN A C 1
ATOM 802 O O . GLN A 1 100 ? 8.527 -9.024 -20.538 1.00 71.81 100 GLN A O 1
ATOM 807 N N . PHE A 1 101 ? 9.210 -9.564 -18.471 1.00 68.38 101 PHE A N 1
ATOM 808 C CA . PHE A 1 101 ? 9.241 -11.013 -18.709 1.00 68.38 101 PHE A CA 1
ATOM 809 C C . PHE A 1 101 ? 7.900 -11.722 -18.529 1.00 68.38 101 PHE A C 1
ATOM 811 O O . PHE A 1 101 ? 7.660 -12.755 -19.153 1.00 68.38 101 PHE A O 1
ATOM 818 N N . GLU A 1 102 ? 7.020 -11.205 -17.679 1.00 67.38 102 GLU A N 1
ATOM 819 C CA . GLU A 1 102 ? 5.672 -11.750 -17.518 1.00 67.38 102 GLU A CA 1
ATOM 820 C C . GLU A 1 102 ? 4.704 -11.251 -18.595 1.00 67.38 102 GLU A C 1
ATOM 822 O O . GLU A 1 102 ? 3.568 -11.720 -18.650 1.00 67.38 102 GLU A O 1
ATOM 827 N N . GLY A 1 103 ? 5.117 -10.286 -19.426 1.00 62.84 103 GLY A N 1
ATOM 828 C CA . GLY A 1 103 ? 4.240 -9.620 -20.392 1.00 62.84 103 GLY A CA 1
ATOM 829 C C . GLY A 1 103 ? 3.109 -8.826 -19.729 1.00 62.84 103 GLY A C 1
ATOM 830 O O . GLY A 1 103 ? 2.187 -8.367 -20.404 1.00 62.84 103 GLY A O 1
ATOM 831 N N . LYS A 1 104 ? 3.156 -8.663 -18.403 1.00 65.19 104 LYS A N 1
ATOM 832 C CA . LYS A 1 104 ? 2.201 -7.868 -17.638 1.00 65.19 104 LYS A CA 1
ATOM 833 C C . LYS A 1 104 ? 2.703 -6.444 -17.619 1.00 65.19 104 LYS A C 1
ATOM 835 O O . LYS A 1 104 ? 3.801 -6.200 -17.134 1.00 65.19 104 LYS A O 1
ATOM 840 N N . LYS A 1 105 ? 1.908 -5.503 -18.118 1.00 67.50 105 LYS A N 1
ATOM 841 C CA . LYS A 1 105 ? 2.231 -4.084 -17.969 1.00 67.50 105 LYS A CA 1
ATOM 842 C C . LYS A 1 105 ? 2.220 -3.731 -16.485 1.00 67.50 105 LYS A C 1
ATOM 844 O O . LYS A 1 105 ? 1.281 -4.105 -15.781 1.00 67.50 105 LYS A O 1
ATOM 849 N N . ASP A 1 106 ? 3.260 -3.035 -16.033 1.00 69.31 106 ASP A N 1
ATOM 850 C CA . ASP A 1 106 ? 3.206 -2.350 -14.746 1.00 69.31 106 ASP A CA 1
ATOM 851 C C . ASP A 1 106 ? 1.945 -1.471 -14.728 1.00 69.31 106 ASP A C 1
ATOM 853 O O . ASP A 1 106 ? 1.678 -0.786 -15.726 1.00 69.31 106 ASP A O 1
ATOM 857 N N . PRO A 1 107 ? 1.156 -1.503 -13.641 1.00 73.56 107 PRO A N 1
ATOM 858 C CA . PRO A 1 107 ? -0.017 -0.658 -13.537 1.00 73.56 107 PRO A CA 1
ATOM 859 C C . PRO A 1 107 ? 0.425 0.800 -13.636 1.00 73.56 107 PRO A C 1
ATOM 861 O O . PRO A 1 107 ? 1.377 1.240 -12.985 1.00 73.56 107 PRO A O 1
ATOM 864 N N . SER A 1 108 ? -0.263 1.545 -14.488 1.00 81.12 108 SER A N 1
ATOM 865 C CA . SER A 1 108 ? -0.075 2.977 -14.625 1.00 81.12 108 SER A CA 1
ATOM 866 C C . SER A 1 108 ? -0.360 3.678 -13.300 1.00 81.12 108 SER A C 1
ATOM 868 O O . SER A 1 108 ? -1.095 3.189 -12.440 1.00 81.12 108 SER A O 1
ATOM 870 N N . ARG A 1 109 ? 0.184 4.887 -13.153 1.00 82.00 109 ARG A N 1
ATOM 871 C CA . ARG A 1 109 ? -0.097 5.741 -11.998 1.00 82.00 109 ARG A CA 1
ATOM 872 C C . ARG A 1 109 ? -1.601 5.894 -11.738 1.00 82.00 109 ARG A C 1
ATOM 874 O O . ARG A 1 109 ? -2.014 5.852 -10.587 1.00 82.00 109 ARG A O 1
ATOM 881 N N . ILE A 1 110 ? -2.396 6.071 -12.794 1.00 85.31 110 ILE A N 1
ATOM 882 C CA . ILE A 1 110 ? -3.852 6.242 -12.686 1.00 85.31 110 ILE A CA 1
ATOM 883 C C . ILE A 1 110 ? -4.487 4.970 -12.119 1.00 85.31 110 ILE A C 1
ATOM 885 O O . ILE A 1 110 ? -5.249 5.051 -11.165 1.00 85.31 110 ILE A O 1
ATOM 889 N N . GLU A 1 111 ? -4.107 3.798 -12.632 1.00 86.12 111 GLU A N 1
ATOM 890 C CA . GLU A 1 111 ? -4.617 2.511 -12.140 1.00 86.12 111 GLU A CA 1
ATOM 891 C C . GLU A 1 111 ? -4.244 2.262 -10.673 1.00 86.12 111 GLU A C 1
ATOM 893 O O . GLU A 1 111 ? -5.061 1.758 -9.905 1.00 86.12 111 GLU A O 1
ATOM 898 N N . LEU A 1 112 ? -3.031 2.642 -10.262 1.00 85.88 112 LEU A N 1
ATOM 899 C CA . LEU A 1 112 ? -2.600 2.553 -8.866 1.00 85.88 112 LEU A CA 1
ATOM 900 C C . LEU A 1 112 ? -3.368 3.530 -7.964 1.00 85.88 112 LEU A C 1
ATOM 902 O O . LEU A 1 112 ? -3.826 3.138 -6.892 1.00 85.88 112 LEU A O 1
ATOM 906 N N . GLU A 1 113 ? -3.545 4.787 -8.383 1.00 88.44 113 GLU A N 1
ATOM 907 C CA . GLU A 1 113 ? -4.342 5.764 -7.632 1.00 88.44 113 GLU A CA 1
ATOM 908 C C . GLU A 1 113 ? -5.802 5.309 -7.492 1.00 88.44 113 GLU A C 1
ATOM 910 O O . GLU A 1 113 ? -6.368 5.400 -6.401 1.00 88.44 113 GLU A O 1
ATOM 915 N N . ASP A 1 114 ? -6.401 4.776 -8.557 1.00 90.06 114 ASP A N 1
ATOM 916 C CA . ASP A 1 114 ? -7.762 4.242 -8.533 1.00 90.06 114 ASP A CA 1
ATOM 917 C C . ASP A 1 114 ? -7.868 3.010 -7.629 1.00 90.06 114 ASP A C 1
ATOM 919 O O . ASP A 1 114 ? -8.821 2.895 -6.856 1.00 90.06 114 ASP A O 1
ATOM 923 N N . ALA A 1 115 ? -6.876 2.114 -7.653 1.00 89.50 115 ALA A N 1
ATOM 924 C CA . ALA A 1 115 ? -6.831 0.962 -6.757 1.00 89.50 115 ALA A CA 1
ATOM 925 C C . ALA A 1 115 ? -6.799 1.386 -5.281 1.00 89.50 115 ALA A C 1
ATOM 927 O O . ALA A 1 115 ? -7.497 0.795 -4.458 1.00 89.50 115 ALA A O 1
ATOM 928 N N . ILE A 1 116 ? -6.041 2.435 -4.945 1.00 92.44 116 ILE A N 1
ATOM 929 C CA . ILE A 1 116 ? -6.003 2.981 -3.583 1.00 92.44 116 ILE A CA 1
ATOM 930 C C . ILE A 1 116 ? -7.337 3.627 -3.214 1.00 92.44 116 ILE A C 1
ATOM 932 O O . ILE A 1 116 ? -7.888 3.330 -2.158 1.00 92.44 116 ILE A O 1
ATOM 936 N N . ARG A 1 117 ? -7.886 4.491 -4.077 1.00 89.75 117 ARG A N 1
ATOM 937 C CA . ARG A 1 117 ? -9.147 5.208 -3.805 1.00 89.75 117 ARG A CA 1
ATOM 938 C C . ARG A 1 117 ? -10.334 4.264 -3.624 1.00 89.75 117 ARG A C 1
ATOM 940 O O . ARG A 1 117 ? -11.242 4.571 -2.852 1.00 89.75 117 ARG A O 1
ATOM 947 N N . ASN A 1 118 ? -10.331 3.139 -4.334 1.00 92.19 118 ASN A N 1
ATOM 948 C CA . ASN A 1 118 ? -11.405 2.152 -4.288 1.00 92.19 118 ASN A CA 1
ATOM 949 C C . ASN A 1 118 ? -11.220 1.098 -3.188 1.00 92.19 118 ASN A C 1
ATOM 951 O O . ASN A 1 118 ? -12.151 0.338 -2.920 1.00 92.19 118 ASN A O 1
ATOM 955 N N . ARG A 1 119 ? -10.059 1.044 -2.522 1.00 94.81 119 ARG A N 1
ATOM 956 C CA . ARG A 1 119 ? -9.826 0.109 -1.419 1.00 94.81 119 ARG A CA 1
ATOM 957 C C . ARG A 1 119 ? -10.610 0.553 -0.183 1.00 94.81 119 ARG A C 1
ATOM 959 O O . ARG A 1 119 ? -10.310 1.575 0.424 1.00 94.81 119 ARG A O 1
ATOM 966 N N . ARG A 1 120 ? -11.614 -0.236 0.202 1.00 95.88 120 ARG A N 1
ATOM 967 C CA . ARG A 1 120 ? -12.426 -0.029 1.413 1.00 95.88 120 ARG A CA 1
ATOM 968 C C . ARG A 1 120 ? -12.050 -1.028 2.486 1.00 95.88 120 ARG A C 1
ATOM 970 O O . ARG A 1 120 ? -11.797 -2.173 2.140 1.00 95.88 120 ARG A O 1
ATOM 977 N N . TYR A 1 121 ? -12.033 -0.607 3.745 1.00 95.06 121 TYR A N 1
ATOM 978 C CA . TYR A 1 121 ? -11.904 -1.510 4.885 1.00 95.06 121 TYR A CA 1
ATOM 979 C C . TYR A 1 121 ? -13.129 -2.426 4.971 1.00 95.06 121 TYR A C 1
ATOM 981 O O . TYR A 1 121 ? -14.264 -1.958 4.847 1.00 95.06 121 TYR A O 1
ATOM 989 N N . HIS A 1 122 ? -12.895 -3.713 5.204 1.00 92.31 122 HIS A N 1
ATOM 990 C CA . HIS A 1 122 ? -13.941 -4.704 5.426 1.00 92.31 122 HIS A CA 1
ATOM 991 C C . HIS A 1 122 ? -13.926 -5.221 6.872 1.00 92.31 122 HIS A C 1
ATOM 993 O O . HIS A 1 122 ? -12.878 -5.392 7.483 1.00 92.31 122 HIS A O 1
ATOM 999 N N . ASP A 1 123 ? -15.097 -5.539 7.425 1.00 86.69 123 ASP A N 1
ATOM 1000 C CA . ASP A 1 123 ? -15.197 -6.004 8.819 1.00 86.69 123 ASP A CA 1
ATOM 1001 C C . ASP A 1 123 ? -14.567 -7.394 9.052 1.00 86.69 123 ASP A C 1
ATOM 1003 O O . ASP A 1 123 ? -14.353 -7.803 10.192 1.00 86.69 123 ASP A O 1
ATOM 1007 N N . ASN A 1 124 ? -14.258 -8.133 7.981 1.00 90.25 124 ASN A N 1
ATOM 1008 C CA . ASN A 1 124 ? -13.603 -9.442 8.034 1.00 90.25 124 ASN A CA 1
ATOM 1009 C C . ASN A 1 124 ? -12.064 -9.374 7.988 1.00 90.25 124 ASN A C 1
ATOM 1011 O O . ASN A 1 124 ? -11.415 -10.420 7.995 1.00 90.25 124 ASN A O 1
ATOM 1015 N N . GLU A 1 125 ? -11.473 -8.179 7.949 1.00 92.81 125 GLU A N 1
ATOM 1016 C CA . GLU A 1 125 ? -10.025 -7.973 8.009 1.00 92.81 125 GLU A CA 1
ATOM 1017 C C . GLU A 1 125 ? -9.614 -7.121 9.220 1.00 92.81 125 GLU A C 1
ATOM 1019 O O . GLU A 1 125 ? -10.390 -6.349 9.789 1.00 92.81 125 GLU A O 1
ATOM 1024 N N . SER A 1 126 ? -8.350 -7.259 9.624 1.00 93.69 126 SER A N 1
ATOM 1025 C CA . SER A 1 126 ? -7.771 -6.423 10.684 1.00 93.69 126 SER A CA 1
ATOM 1026 C C . SER A 1 126 ? -7.373 -5.044 10.157 1.00 93.69 126 SER A C 1
ATOM 1028 O O . SER A 1 126 ? -7.001 -4.899 8.989 1.00 93.69 126 SER A O 1
ATOM 1030 N N . MET A 1 127 ? -7.336 -4.035 11.037 1.00 93.88 127 MET A N 1
ATOM 1031 C CA . MET A 1 127 ? -6.856 -2.696 10.663 1.00 93.88 127 MET A CA 1
ATOM 1032 C C . MET A 1 127 ? -5.407 -2.720 10.180 1.00 93.88 127 MET A C 1
ATOM 1034 O O . MET A 1 127 ? -5.034 -1.972 9.280 1.00 93.88 127 MET A O 1
ATOM 1038 N N . HIS A 1 128 ? -4.594 -3.615 10.746 1.00 94.50 128 HIS A N 1
ATOM 1039 C CA . HIS A 1 128 ? -3.212 -3.808 10.325 1.00 94.50 128 HIS A CA 1
ATOM 1040 C C . HIS A 1 128 ? -3.118 -4.315 8.882 1.00 94.50 128 HIS A C 1
ATOM 1042 O O . HIS A 1 128 ? -2.271 -3.849 8.120 1.00 94.50 128 HIS A O 1
ATOM 1048 N N . GLN A 1 129 ? -3.974 -5.262 8.496 1.00 94.69 129 GLN A N 1
ATOM 1049 C CA . GLN A 1 129 ? -3.982 -5.817 7.145 1.00 94.69 129 GLN A CA 1
ATOM 1050 C C . GLN A 1 129 ? -4.403 -4.761 6.119 1.00 94.69 129 GLN A C 1
ATOM 1052 O O . GLN A 1 129 ? -3.669 -4.521 5.162 1.00 94.69 129 GLN A O 1
ATOM 1057 N N . TYR A 1 130 ? -5.505 -4.060 6.384 1.00 95.88 130 TYR A N 1
ATOM 1058 C CA . TYR A 1 130 ? -5.977 -2.948 5.562 1.00 95.88 130 TYR A CA 1
ATOM 1059 C C . TYR A 1 130 ? -4.924 -1.837 5.403 1.00 95.88 130 TYR A C 1
ATOM 1061 O O . TYR A 1 130 ? -4.620 -1.412 4.286 1.00 95.88 130 TYR A O 1
ATOM 1069 N N . TYR A 1 131 ? -4.306 -1.410 6.510 1.00 95.94 131 TYR A N 1
ATOM 1070 C CA . TYR A 1 131 ? -3.200 -0.449 6.502 1.00 95.94 131 TYR A CA 1
ATOM 1071 C C . TYR A 1 131 ? -2.040 -0.928 5.624 1.00 95.94 131 TYR A C 1
ATOM 1073 O O . TYR A 1 131 ? -1.569 -0.195 4.756 1.00 95.94 131 TYR A O 1
ATOM 1081 N N . SER A 1 132 ? -1.596 -2.171 5.828 1.00 93.38 132 SER A N 1
ATOM 1082 C CA . SER A 1 132 ? -0.460 -2.745 5.097 1.00 93.38 132 SER A CA 1
ATOM 1083 C C . SER A 1 132 ? -0.719 -2.784 3.593 1.00 93.38 132 SER A C 1
ATOM 1085 O O . SER A 1 132 ? 0.183 -2.497 2.804 1.00 93.38 132 SER A O 1
ATOM 1087 N N . ASP A 1 133 ? -1.954 -3.085 3.189 1.00 92.94 133 ASP A N 1
ATOM 1088 C CA . ASP A 1 133 ? -2.357 -3.083 1.786 1.00 92.94 133 ASP A CA 1
ATOM 1089 C C . ASP A 1 133 ? -2.252 -1.692 1.158 1.00 92.94 133 ASP A C 1
ATOM 1091 O O . ASP A 1 133 ? -1.666 -1.555 0.081 1.00 92.94 133 ASP A O 1
ATOM 1095 N N . ILE A 1 134 ? -2.783 -0.659 1.819 1.00 94.50 134 ILE A N 1
ATOM 1096 C CA . ILE A 1 134 ? -2.727 0.718 1.309 1.00 94.50 134 ILE A CA 1
ATOM 1097 C C . ILE A 1 134 ? -1.288 1.223 1.256 1.00 94.50 134 ILE A C 1
ATOM 1099 O O . ILE A 1 134 ? -0.883 1.809 0.251 1.00 94.50 134 ILE A O 1
ATOM 1103 N N . MET A 1 135 ? -0.493 0.961 2.292 1.00 92.94 135 MET A N 1
ATOM 1104 C CA . MET A 1 135 ? 0.916 1.355 2.323 1.00 92.94 135 MET A CA 1
ATOM 1105 C C . MET A 1 135 ? 1.710 0.691 1.204 1.00 92.94 135 MET A C 1
ATOM 1107 O O . MET A 1 135 ? 2.453 1.372 0.503 1.00 92.94 135 MET A O 1
ATOM 1111 N N . ARG A 1 136 ? 1.471 -0.601 0.947 1.00 89.81 136 ARG A N 1
ATOM 1112 C CA . ARG A 1 136 ? 2.078 -1.298 -0.190 1.00 89.81 136 ARG A CA 1
ATOM 1113 C C . ARG A 1 136 ? 1.744 -0.611 -1.514 1.00 89.81 136 ARG A C 1
ATOM 1115 O O . ARG A 1 136 ? 2.625 -0.463 -2.350 1.00 89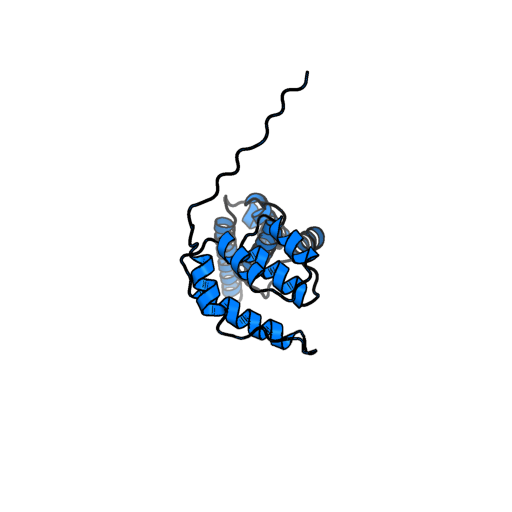.81 136 ARG A O 1
ATOM 1122 N N . GLN A 1 137 ? 0.499 -0.181 -1.717 1.00 88.69 137 GLN A N 1
ATOM 1123 C CA . GLN A 1 137 ? 0.111 0.548 -2.932 1.00 88.69 137 GLN A CA 1
ATOM 1124 C C . GLN A 1 137 ? 0.756 1.942 -3.008 1.00 88.69 137 GLN A C 1
ATOM 1126 O O . GLN A 1 137 ? 1.178 2.366 -4.082 1.00 88.69 137 GLN A O 1
ATOM 1131 N N . CYS A 1 138 ? 0.899 2.636 -1.876 1.00 89.44 138 CYS A N 1
ATOM 1132 C CA . CYS A 1 138 ? 1.615 3.912 -1.810 1.00 89.44 138 CYS A CA 1
ATOM 1133 C C . CYS A 1 138 ? 3.099 3.746 -2.164 1.00 89.44 138 CYS A C 1
ATOM 1135 O O . CYS A 1 138 ? 3.636 4.545 -2.924 1.00 89.44 138 CYS A O 1
ATOM 1137 N N . ASP A 1 139 ? 3.743 2.680 -1.692 1.00 86.69 139 ASP A N 1
ATOM 1138 C CA . ASP A 1 139 ? 5.132 2.366 -2.036 1.00 86.69 139 ASP A CA 1
ATOM 1139 C C . ASP A 1 139 ? 5.278 1.997 -3.525 1.00 86.69 139 ASP A C 1
ATOM 1141 O O . ASP A 1 139 ? 6.295 2.291 -4.155 1.00 86.69 139 ASP A O 1
ATOM 1145 N N . LEU A 1 140 ? 4.247 1.394 -4.134 1.00 81.81 140 LEU A N 1
ATOM 1146 C CA . LEU A 1 140 ? 4.216 1.195 -5.584 1.00 81.81 140 LEU A CA 1
ATOM 1147 C C . LEU A 1 140 ? 4.116 2.534 -6.331 1.00 81.81 140 LEU A C 1
ATOM 1149 O O . LEU A 1 140 ? 4.819 2.706 -7.328 1.00 81.81 140 LEU A O 1
ATOM 1153 N N . LEU A 1 141 ? 3.313 3.484 -5.841 1.00 83.69 141 LEU A N 1
ATOM 1154 C CA . LEU A 1 141 ? 3.215 4.840 -6.395 1.00 83.69 141 LEU A CA 1
ATOM 1155 C C . LEU A 1 141 ? 4.501 5.657 -6.227 1.00 83.69 141 LEU A C 1
ATOM 1157 O O . LEU A 1 141 ? 4.834 6.434 -7.122 1.00 83.69 141 LEU A O 1
ATOM 1161 N N . GLU A 1 142 ? 5.264 5.440 -5.151 1.00 78.44 142 GLU A N 1
ATOM 1162 C CA . GLU A 1 142 ? 6.535 6.140 -4.906 1.00 78.44 142 GLU A CA 1
ATOM 1163 C C . GLU A 1 142 ? 7.577 5.969 -5.996 1.00 78.44 142 GLU A C 1
ATOM 1165 O O . GLU A 1 142 ? 8.478 6.792 -6.160 1.00 78.44 142 GLU A O 1
ATOM 1170 N N . THR A 1 143 ? 7.427 4.914 -6.782 1.00 67.75 143 THR A N 1
ATOM 1171 C CA . THR A 1 143 ? 8.310 4.660 -7.911 1.00 67.75 143 THR A CA 1
ATOM 1172 C C . THR A 1 143 ? 8.066 5.578 -9.102 1.00 67.75 143 THR A C 1
ATOM 1174 O O . THR A 1 143 ? 8.949 5.702 -9.947 1.00 67.75 143 THR A O 1
ATOM 1177 N N . GLU A 1 144 ? 6.912 6.247 -9.123 1.00 67.06 144 GLU A N 1
ATOM 1178 C CA . GLU A 1 144 ? 6.524 7.247 -10.114 1.00 67.06 144 GLU A CA 1
ATOM 1179 C C . GLU A 1 144 ? 6.539 8.669 -9.513 1.00 67.06 144 GLU A C 1
ATOM 1181 O O . GLU A 1 144 ? 6.908 9.619 -10.203 1.00 67.06 144 GLU A O 1
ATOM 1186 N N . TYR A 1 145 ? 6.174 8.847 -8.232 1.00 75.56 145 TYR A N 1
ATOM 1187 C CA . TYR A 1 145 ? 6.254 10.139 -7.531 1.00 75.56 145 TYR A CA 1
ATOM 1188 C C . TYR A 1 145 ? 6.256 9.994 -6.001 1.00 75.56 145 TYR A C 1
ATOM 1190 O O . TYR A 1 145 ? 5.572 9.139 -5.459 1.00 75.56 145 TYR A O 1
ATOM 1198 N N . THR A 1 146 ? 6.932 10.885 -5.272 1.00 81.81 146 THR A N 1
ATOM 1199 C CA . THR A 1 146 ? 6.939 10.856 -3.798 1.00 81.81 146 THR A CA 1
ATOM 1200 C C . THR A 1 146 ? 5.539 11.074 -3.210 1.00 81.81 146 THR A C 1
ATOM 1202 O O . THR A 1 146 ? 4.940 12.138 -3.390 1.00 81.81 146 THR A O 1
ATOM 1205 N N . VAL A 1 147 ? 5.036 10.098 -2.449 1.00 85.94 147 VAL A N 1
ATOM 1206 C CA . VAL A 1 147 ? 3.759 10.198 -1.731 1.00 85.94 147 VAL A CA 1
ATOM 1207 C C . VAL A 1 147 ? 4.034 10.673 -0.308 1.00 85.94 147 VAL A C 1
ATOM 1209 O O . VAL A 1 147 ? 4.607 9.940 0.492 1.00 85.94 147 VAL A O 1
ATOM 1212 N N . SER A 1 148 ? 3.620 11.896 0.027 1.00 90.44 148 SER A N 1
ATOM 1213 C CA . SER A 1 148 ? 3.816 12.420 1.383 1.00 90.44 148 SER A CA 1
ATOM 1214 C C . SER A 1 148 ? 3.029 11.629 2.431 1.00 90.44 148 SER A C 1
ATOM 1216 O O . SER A 1 148 ? 1.940 11.120 2.160 1.00 90.44 148 SER A O 1
ATOM 1218 N N . ASP A 1 149 ? 3.539 11.612 3.661 1.00 92.31 149 ASP A N 1
ATOM 1219 C CA . ASP A 1 149 ? 2.889 11.001 4.827 1.00 92.31 149 ASP A CA 1
ATOM 1220 C C . ASP A 1 149 ? 1.444 11.464 5.023 1.00 92.31 149 ASP A C 1
ATOM 1222 O O . ASP A 1 149 ? 0.567 10.661 5.331 1.00 92.31 149 ASP A O 1
ATOM 1226 N N . ARG A 1 150 ? 1.167 12.743 4.750 1.00 92.25 150 ARG A N 1
ATOM 1227 C CA . ARG A 1 150 ? -0.197 13.278 4.768 1.00 92.25 150 ARG A CA 1
ATOM 1228 C C . ARG A 1 150 ? -1.104 12.578 3.754 1.00 92.25 150 ARG A C 1
ATOM 1230 O O . ARG A 1 150 ? -2.192 12.154 4.119 1.00 92.25 150 ARG A O 1
ATOM 1237 N N . HIS A 1 151 ? -0.655 12.414 2.508 1.00 92.69 151 HIS A N 1
ATOM 1238 C CA . HIS A 1 151 ? -1.444 11.719 1.487 1.00 92.69 151 HIS A CA 1
ATOM 1239 C C . HIS A 1 151 ? -1.622 10.233 1.813 1.00 92.69 151 HIS A C 1
ATOM 1241 O O . HIS A 1 151 ? -2.705 9.695 1.601 1.00 92.69 151 HIS A O 1
ATOM 1247 N N . ARG A 1 152 ? -0.588 9.577 2.359 1.00 94.12 152 ARG A N 1
ATOM 1248 C CA . ARG A 1 152 ? -0.670 8.186 2.836 1.00 94.12 152 ARG A CA 1
ATOM 1249 C C . ARG A 1 152 ? -1.766 8.047 3.898 1.00 94.12 152 ARG A C 1
ATOM 1251 O O . ARG A 1 152 ? -2.637 7.190 3.770 1.00 94.12 152 ARG A O 1
ATOM 1258 N N . SER A 1 153 ? -1.775 8.937 4.890 1.00 95.25 153 SER A N 1
ATOM 1259 C CA . SER A 1 153 ? -2.817 8.993 5.922 1.00 95.25 153 SER A CA 1
ATOM 1260 C C . SER A 1 153 ? -4.208 9.267 5.342 1.00 95.25 153 SER A C 1
ATOM 1262 O O . SER A 1 153 ? -5.157 8.569 5.691 1.00 95.25 153 SER A O 1
ATOM 1264 N N . ASP A 1 154 ? -4.337 10.214 4.408 1.00 94.25 154 ASP A N 1
ATOM 1265 C CA . ASP A 1 154 ? -5.616 10.521 3.751 1.00 94.25 154 ASP A CA 1
ATOM 1266 C C . ASP A 1 154 ? -6.174 9.310 2.986 1.00 94.25 154 ASP A C 1
ATOM 1268 O O . ASP A 1 154 ? -7.378 9.047 3.030 1.00 94.25 154 ASP A O 1
ATOM 1272 N N . TYR A 1 155 ? -5.316 8.545 2.303 1.00 94.69 155 TYR A N 1
ATOM 1273 C CA . TYR A 1 155 ? -5.722 7.315 1.625 1.00 94.69 155 TYR A CA 1
ATOM 1274 C C . TYR A 1 155 ? -6.238 6.260 2.600 1.00 94.69 155 TYR A C 1
ATOM 1276 O O . TYR A 1 155 ? -7.281 5.660 2.344 1.00 94.69 155 TYR A O 1
ATOM 1284 N N . ILE A 1 156 ? -5.551 6.077 3.730 1.00 95.81 156 ILE A N 1
ATOM 1285 C CA . ILE A 1 156 ? -5.979 5.146 4.778 1.00 95.81 156 ILE A CA 1
ATOM 1286 C C . ILE A 1 156 ? -7.360 5.543 5.301 1.00 95.81 156 ILE A C 1
ATOM 1288 O O . ILE A 1 156 ? -8.257 4.702 5.338 1.00 95.81 156 ILE A O 1
ATOM 1292 N N . ILE A 1 157 ? -7.550 6.814 5.666 1.00 95.12 157 ILE A N 1
ATOM 1293 C CA . ILE A 1 157 ? -8.778 7.300 6.312 1.00 95.12 157 ILE A CA 1
ATOM 1294 C C . ILE A 1 157 ? -9.978 7.214 5.374 1.00 95.12 157 ILE A C 1
ATOM 1296 O O . ILE A 1 157 ? -11.039 6.754 5.785 1.00 95.12 157 ILE A O 1
ATOM 1300 N N . ARG A 1 158 ? -9.813 7.596 4.103 1.00 94.44 158 ARG A N 1
ATOM 1301 C CA . ARG A 1 158 ? -10.915 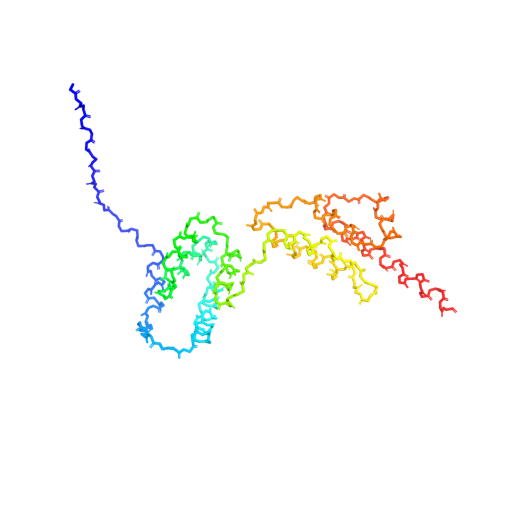7.627 3.128 1.00 94.44 158 ARG A CA 1
ATOM 1302 C C . ARG A 1 158 ? -11.596 6.282 2.927 1.00 94.44 158 ARG A C 1
ATOM 1304 O O . ARG A 1 158 ? -12.781 6.264 2.611 1.00 94.44 158 ARG A O 1
ATOM 1311 N N . GLY A 1 159 ? -10.869 5.173 3.036 1.00 94.19 159 GLY A N 1
ATOM 1312 C CA . GLY A 1 159 ? -11.446 3.840 2.863 1.00 94.19 159 GLY A CA 1
ATOM 1313 C C . GLY A 1 159 ? -12.074 3.254 4.133 1.00 94.19 159 GLY A C 1
ATOM 1314 O O . GLY A 1 159 ? -12.669 2.181 4.050 1.00 94.19 159 GLY A O 1
ATOM 1315 N N . LEU A 1 160 ? -11.985 3.936 5.281 1.00 95.62 160 LEU A N 1
ATOM 1316 C CA . LEU A 1 160 ? -12.614 3.502 6.531 1.00 95.62 160 LEU A CA 1
ATOM 1317 C C . LEU A 1 160 ? -14.122 3.814 6.543 1.00 95.62 160 LEU A C 1
ATOM 1319 O O . LEU A 1 160 ? -14.555 4.759 5.889 1.00 95.62 160 LEU A O 1
ATOM 1323 N N . PRO A 1 161 ? -14.935 3.087 7.327 1.00 94.19 161 PRO A N 1
ATOM 1324 C CA . PRO A 1 161 ? -16.316 3.470 7.609 1.00 94.19 161 PRO A CA 1
ATOM 1325 C C . PRO A 1 161 ? -16.392 4.812 8.349 1.00 94.19 161 PRO A C 1
ATOM 1327 O O . PRO A 1 161 ? -15.563 5.063 9.225 1.00 94.19 161 PRO A O 1
ATOM 1330 N N . ASP A 1 162 ? -17.428 5.615 8.090 1.00 93.56 162 ASP A N 1
ATOM 1331 C CA . ASP A 1 162 ? -17.616 6.952 8.690 1.00 93.56 162 ASP A CA 1
ATOM 1332 C C . ASP A 1 162 ? -17.503 6.929 10.224 1.00 93.56 162 ASP A C 1
ATOM 1334 O O . ASP A 1 162 ? -16.757 7.698 10.820 1.00 93.56 162 ASP A O 1
ATOM 1338 N N . SER A 1 163 ? -18.115 5.927 10.866 1.00 91.94 163 SER A N 1
ATOM 1339 C CA . SER A 1 163 ? -18.028 5.719 12.323 1.00 91.94 163 SER A CA 1
ATOM 1340 C C . SER A 1 163 ? -16.601 5.561 12.875 1.00 91.94 163 SER A C 1
ATOM 1342 O O . SER A 1 163 ? -16.366 5.795 14.063 1.00 91.94 163 SER A O 1
ATOM 1344 N N . ILE A 1 164 ? -15.654 5.104 12.053 1.00 93.81 164 ILE A N 1
ATOM 1345 C CA . ILE A 1 164 ? -14.234 4.999 12.401 1.00 93.81 164 ILE A CA 1
ATOM 1346 C C . ILE A 1 164 ? -13.519 6.291 12.015 1.00 93.81 164 ILE A C 1
ATOM 1348 O O . ILE A 1 164 ? -12.706 6.767 12.805 1.00 93.81 164 ILE A O 1
ATOM 1352 N N . GLN A 1 165 ? -13.840 6.874 10.854 1.00 94.12 165 GLN A N 1
ATOM 1353 C CA . GLN A 1 165 ? -13.286 8.161 10.426 1.00 94.12 165 GLN A CA 1
ATOM 1354 C C . GLN A 1 165 ? -13.501 9.234 11.498 1.00 94.12 165 GLN A C 1
ATOM 1356 O O . GLN A 1 165 ? -12.530 9.850 11.929 1.00 94.12 165 GLN A O 1
ATOM 1361 N N . ASP A 1 166 ? -14.718 9.372 12.024 1.00 93.25 166 ASP A N 1
ATOM 1362 C CA . ASP A 1 166 ? -15.041 10.344 13.075 1.00 93.25 166 ASP A CA 1
ATOM 1363 C C . ASP A 1 166 ? -14.179 10.155 14.335 1.00 93.25 166 ASP A C 1
ATOM 1365 O O . ASP A 1 166 ? -13.704 11.117 14.937 1.00 93.25 166 ASP A O 1
ATOM 1369 N N . GLN A 1 167 ? -13.911 8.903 14.720 1.00 92.75 167 GLN A N 1
ATOM 1370 C CA . GLN A 1 167 ? -13.066 8.583 15.877 1.00 92.75 167 GLN A CA 1
ATOM 1371 C C . GLN A 1 167 ? -11.578 8.842 15.637 1.00 92.75 167 GLN A C 1
ATOM 1373 O O . GLN A 1 167 ? -10.833 9.050 16.600 1.00 92.75 167 GLN A O 1
ATOM 1378 N N . VAL A 1 168 ? -11.134 8.767 14.383 1.00 92.81 168 VAL A N 1
ATOM 1379 C CA . VAL A 1 168 ? -9.761 9.075 13.979 1.00 92.81 168 VAL A CA 1
ATOM 1380 C C . VAL A 1 168 ? -9.562 10.587 13.906 1.00 92.81 168 VAL A C 1
ATOM 1382 O O . VAL A 1 168 ? -8.564 11.077 14.421 1.00 92.81 168 VAL A O 1
ATOM 1385 N N . LEU A 1 169 ? -10.523 11.327 13.343 1.00 89.44 169 LEU A N 1
ATOM 1386 C CA . LEU A 1 169 ? -10.444 12.780 13.136 1.00 89.44 169 LEU A CA 1
ATOM 1387 C C . LEU A 1 169 ? -10.317 13.584 14.437 1.00 89.44 169 LEU A C 1
ATOM 1389 O O . LEU A 1 169 ? -9.745 14.669 14.431 1.00 89.44 169 LEU A O 1
ATOM 1393 N N . ILE A 1 170 ? -10.819 13.057 15.557 1.00 90.31 170 ILE A N 1
ATOM 1394 C CA . ILE A 1 170 ? -10.694 13.689 16.882 1.00 90.31 170 ILE A CA 1
ATOM 1395 C C . ILE A 1 170 ? -9.372 13.366 17.598 1.00 90.31 170 ILE A C 1
ATOM 1397 O O . ILE A 1 170 ? -9.190 13.758 18.752 1.00 90.31 170 ILE A O 1
ATOM 1401 N N . ARG A 1 171 ? -8.472 12.597 16.975 1.00 90.50 171 ARG A N 1
ATOM 1402 C CA . ARG A 1 171 ? -7.198 12.172 17.568 1.00 90.50 171 ARG A CA 1
ATOM 1403 C C . ARG A 1 171 ? -6.025 12.814 16.851 1.00 90.50 171 ARG A C 1
ATOM 1405 O O . ARG A 1 171 ? -6.058 13.041 15.648 1.00 90.50 171 ARG A O 1
ATOM 1412 N N . GLU A 1 172 ? -4.956 13.034 17.601 1.00 88.81 172 GLU A N 1
ATOM 1413 C CA . GLU A 1 172 ? -3.703 13.541 17.055 1.00 88.81 172 GLU A CA 1
ATOM 1414 C C . GLU A 1 172 ? -2.857 12.395 16.485 1.00 88.81 172 GLU A C 1
ATOM 1416 O O . GLU A 1 172 ? -2.642 11.374 17.142 1.00 88.81 172 GLU A O 1
ATOM 1421 N N . TYR A 1 173 ? -2.388 12.578 15.252 1.00 92.94 173 TYR A N 1
ATOM 1422 C CA . TYR A 1 173 ? -1.376 11.760 14.589 1.00 92.94 173 TYR A CA 1
ATOM 1423 C C . TYR A 1 173 ? -0.665 12.625 13.540 1.00 92.94 173 TYR A C 1
ATOM 1425 O O . TYR A 1 173 ? -1.287 13.438 12.857 1.00 92.94 173 TYR A O 1
ATOM 1433 N N . SER A 1 174 ? 0.645 12.449 13.406 1.00 90.56 174 SER A N 1
ATOM 1434 C CA . SER A 1 174 ? 1.498 13.175 12.456 1.00 90.56 174 SER A CA 1
ATOM 1435 C C . SER A 1 174 ? 2.031 12.275 11.344 1.00 90.56 174 SER A C 1
ATOM 1437 O O . SER A 1 174 ? 2.396 12.762 10.275 1.00 90.56 174 SER A O 1
ATOM 1439 N N . THR A 1 175 ? 2.062 10.962 11.577 1.00 94.31 175 THR A N 1
ATOM 1440 C CA . THR A 1 175 ? 2.627 9.975 10.649 1.00 94.31 175 THR A CA 1
ATOM 1441 C C . THR A 1 175 ? 1.653 8.819 10.387 1.00 94.31 175 THR A C 1
ATOM 1443 O O . THR A 1 175 ? 0.816 8.512 11.241 1.00 94.31 175 THR A O 1
ATOM 1446 N N . PRO A 1 176 ? 1.767 8.108 9.245 1.00 94.25 176 PRO A N 1
ATOM 1447 C CA . PRO A 1 176 ? 0.967 6.910 8.975 1.00 94.25 176 PRO A CA 1
ATOM 1448 C C . PRO A 1 176 ? 1.139 5.825 10.047 1.00 94.25 176 PRO A C 1
ATOM 1450 O O . PRO A 1 176 ? 0.206 5.089 10.358 1.00 94.25 176 PRO A O 1
ATOM 1453 N N . LYS A 1 177 ? 2.326 5.751 10.658 1.00 94.19 177 LYS A N 1
ATOM 1454 C CA . LYS A 1 177 ? 2.611 4.809 11.741 1.00 94.19 177 LYS A CA 1
ATOM 1455 C C . LYS A 1 177 ? 1.816 5.138 13.007 1.00 94.19 177 LYS A C 1
ATOM 1457 O O . LYS A 1 177 ? 1.213 4.243 13.587 1.00 94.19 177 LYS A O 1
ATOM 1462 N N . GLU A 1 178 ? 1.769 6.408 13.404 1.00 95.31 178 GLU A N 1
ATOM 1463 C CA . GLU A 1 178 ? 0.931 6.854 14.527 1.00 95.31 178 GLU A CA 1
ATOM 1464 C C . GLU A 1 178 ? -0.558 6.628 14.239 1.00 95.31 178 GLU A C 1
ATOM 1466 O O . GLU A 1 178 ? -1.310 6.199 15.116 1.00 95.31 178 GLU A O 1
ATOM 1471 N N . LEU A 1 179 ? -0.982 6.836 12.988 1.00 96.19 179 LEU A N 1
ATOM 1472 C CA . LEU A 1 179 ? -2.343 6.528 12.556 1.00 96.19 179 LEU A CA 1
ATOM 1473 C C . LEU A 1 179 ? -2.673 5.035 12.730 1.00 96.19 179 LEU A C 1
ATOM 1475 O O . LEU A 1 179 ? -3.751 4.706 13.225 1.00 96.19 179 LEU A O 1
ATOM 1479 N N . LEU A 1 180 ? -1.758 4.119 12.393 1.00 96.38 180 LEU A N 1
ATOM 1480 C CA . LEU A 1 180 ? -1.957 2.685 12.634 1.00 96.38 180 LEU A CA 1
ATOM 1481 C C . LEU A 1 180 ? -2.181 2.382 14.124 1.00 96.38 180 LEU A C 1
ATOM 1483 O O . LEU A 1 180 ? -3.100 1.635 14.462 1.00 96.38 180 LEU A O 1
ATOM 1487 N N . GLU A 1 181 ? -1.395 2.983 15.019 1.00 95.62 181 GLU A N 1
ATOM 1488 C CA . GLU A 1 181 ? -1.571 2.805 16.467 1.00 95.62 181 GLU A CA 1
ATOM 1489 C C . GLU A 1 181 ? -2.945 3.307 16.939 1.00 95.62 181 GLU A C 1
ATOM 1491 O O . GLU A 1 181 ? -3.592 2.698 17.799 1.00 95.62 181 GLU A O 1
ATOM 1496 N N . VAL A 1 182 ? -3.427 4.412 16.365 1.00 95.75 182 VAL A N 1
ATOM 1497 C CA . VAL A 1 182 ? -4.776 4.928 16.617 1.00 95.75 182 VAL A CA 1
ATOM 1498 C C . VAL A 1 182 ? -5.844 3.931 16.163 1.00 95.75 182 VAL A C 1
ATOM 1500 O O . VAL A 1 182 ? -6.764 3.643 16.937 1.00 95.75 182 VAL A O 1
ATOM 1503 N N . LEU A 1 183 ? -5.716 3.384 14.953 1.00 95.31 183 LEU A N 1
ATOM 1504 C CA . LEU A 1 183 ? -6.663 2.420 14.387 1.00 95.31 183 LEU A CA 1
ATOM 1505 C C . LEU A 1 183 ? -6.722 1.128 15.204 1.00 95.31 183 LEU A C 1
ATOM 1507 O O . LEU A 1 183 ? -7.813 0.651 15.515 1.00 95.31 183 LEU A O 1
ATOM 1511 N N . GLN A 1 184 ? -5.572 0.609 15.634 1.00 94.69 184 GLN A N 1
ATOM 1512 C CA . GLN A 1 184 ? -5.500 -0.577 16.492 1.00 94.69 184 GLN A CA 1
ATOM 1513 C C . GLN A 1 184 ? -6.213 -0.351 17.832 1.00 94.69 184 GLN A C 1
ATOM 1515 O O . GLN A 1 184 ? -7.017 -1.182 18.256 1.00 94.69 184 GLN A O 1
ATOM 1520 N N . LYS A 1 185 ? -6.0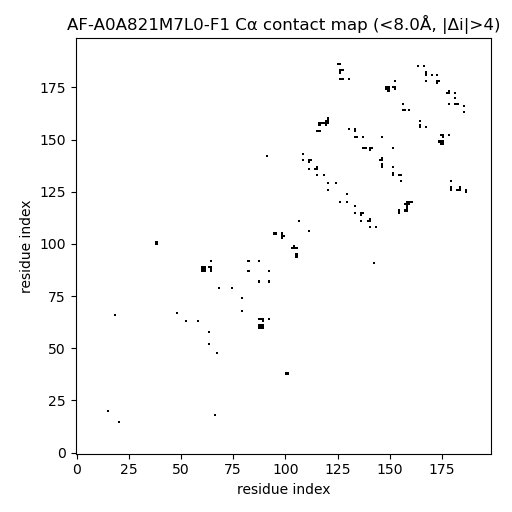30 0.818 18.461 1.00 93.75 185 LYS A N 1
ATOM 1521 C CA . LYS A 1 185 ? -6.758 1.178 19.693 1.00 93.75 185 LYS A CA 1
ATOM 1522 C C . LYS A 1 185 ? -8.275 1.242 19.484 1.00 93.75 185 LYS A C 1
ATOM 1524 O O . LYS A 1 185 ? -9.028 0.958 20.415 1.00 93.75 185 LYS A O 1
ATOM 1529 N N . ILE A 1 186 ? -8.744 1.669 18.309 1.00 92.81 186 ILE A N 1
ATOM 1530 C CA . ILE A 1 186 ? -10.179 1.684 17.973 1.00 92.81 186 ILE A CA 1
ATOM 1531 C C . ILE A 1 186 ? -10.693 0.249 17.795 1.00 92.81 186 ILE A C 1
ATOM 1533 O O . ILE A 1 186 ? -11.729 -0.104 18.361 1.00 92.81 186 ILE A O 1
ATOM 1537 N N . GLU A 1 187 ? -9.947 -0.590 17.073 1.00 92.12 187 GLU A N 1
ATOM 1538 C CA . GLU A 1 187 ? -10.271 -2.003 16.856 1.00 92.12 187 GLU A CA 1
ATOM 1539 C C . GLU A 1 187 ? -10.388 -2.772 18.186 1.00 92.12 187 GLU A C 1
ATOM 1541 O O . GLU A 1 187 ? -11.372 -3.475 18.421 1.00 92.12 187 GLU A O 1
ATOM 1546 N N . GLU A 1 188 ? -9.443 -2.581 19.108 1.00 91.50 188 GLU A N 1
ATOM 1547 C CA . GLU A 1 188 ? -9.469 -3.196 20.442 1.00 91.50 188 GLU A CA 1
ATOM 1548 C C . GLU A 1 188 ? -10.659 -2.752 21.301 1.00 91.50 188 GLU A C 1
ATOM 1550 O O . GLU A 1 188 ? -11.208 -3.544 22.069 1.00 91.50 188 GLU A O 1
ATOM 1555 N N . ARG A 1 189 ? -11.056 -1.475 21.220 1.00 89.88 189 ARG A N 1
ATOM 1556 C CA . ARG A 1 189 ? -12.238 -0.976 21.941 1.00 89.88 189 ARG A CA 1
ATOM 1557 C C . ARG A 1 189 ? -13.512 -1.612 21.398 1.00 89.88 189 ARG A C 1
ATOM 1559 O O . ARG A 1 189 ? -14.324 -2.082 22.185 1.00 89.88 189 ARG A O 1
ATOM 1566 N N . ARG A 1 190 ? -13.648 -1.703 20.072 1.00 86.00 190 ARG A N 1
ATOM 1567 C CA . ARG A 1 190 ? -14.797 -2.357 19.426 1.00 86.00 190 ARG A CA 1
ATOM 1568 C C . ARG A 1 190 ? -14.926 -3.824 19.823 1.00 86.00 190 ARG A C 1
ATOM 1570 O O . ARG A 1 190 ? -16.017 -4.259 20.175 1.00 86.00 190 ARG A O 1
ATOM 1577 N N . LYS A 1 191 ? -13.813 -4.566 19.832 1.00 85.69 191 LYS A N 1
ATOM 1578 C CA . LYS A 1 191 ? -13.794 -5.973 20.265 1.00 85.69 191 LYS A C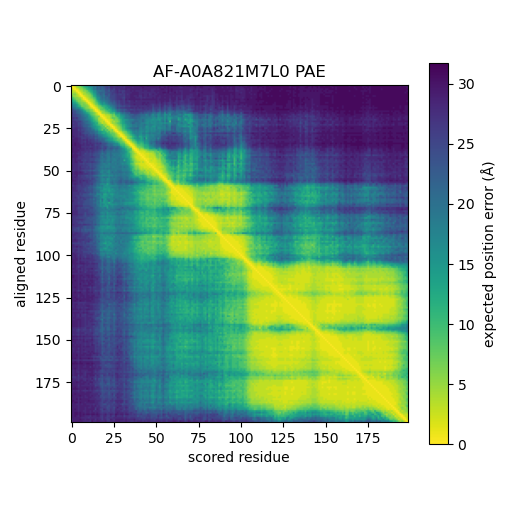A 1
ATOM 1579 C C . LYS A 1 191 ? -14.270 -6.139 21.713 1.00 85.69 191 LYS A C 1
ATOM 1581 O O . LYS A 1 191 ? -15.023 -7.065 21.993 1.00 85.69 191 LYS A O 1
ATOM 1586 N N . ARG A 1 192 ? -13.885 -5.223 22.612 1.00 83.81 192 ARG A N 1
ATOM 1587 C CA . ARG A 1 192 ? -14.349 -5.216 24.012 1.00 83.81 192 ARG A CA 1
ATOM 1588 C C . ARG A 1 192 ? -15.845 -4.942 24.141 1.00 83.81 192 ARG A C 1
ATOM 1590 O O . ARG A 1 192 ? -16.527 -5.699 24.816 1.00 83.81 192 ARG A O 1
ATOM 1597 N N . THR A 1 193 ? -16.367 -3.931 23.448 1.00 78.69 193 THR A N 1
ATOM 1598 C CA . THR A 1 193 ? -17.804 -3.606 23.496 1.00 78.69 193 THR A CA 1
ATOM 1599 C C . THR A 1 193 ? -18.676 -4.755 22.989 1.00 78.69 193 THR A C 1
ATOM 1601 O O . THR A 1 193 ? -19.714 -5.035 23.575 1.00 78.69 193 THR A O 1
ATOM 1604 N N . ILE A 1 194 ? -18.253 -5.455 21.932 1.00 75.38 194 ILE A N 1
ATOM 1605 C CA . ILE A 1 194 ? -18.988 -6.624 21.423 1.00 75.38 194 ILE A CA 1
ATOM 1606 C C . ILE A 1 194 ? -19.005 -7.746 22.465 1.00 75.38 194 ILE A C 1
ATOM 1608 O O . ILE A 1 194 ? -20.050 -8.357 22.674 1.00 75.38 194 ILE A O 1
ATOM 1612 N N . PHE A 1 195 ? -17.874 -7.998 23.131 1.00 72.31 195 PHE A N 1
ATOM 1613 C CA . PHE A 1 195 ? -17.783 -9.001 24.190 1.00 72.31 195 PHE A CA 1
ATOM 1614 C C . PHE A 1 195 ? -18.717 -8.675 25.364 1.00 72.31 195 PHE A C 1
ATOM 1616 O O . PHE A 1 195 ? -19.471 -9.537 25.793 1.00 72.31 195 PHE A O 1
ATOM 1623 N N . GLU A 1 196 ? -18.736 -7.424 25.825 1.00 67.38 196 GLU A N 1
ATOM 1624 C CA . GLU A 1 196 ? -19.600 -6.970 26.927 1.00 67.38 196 GLU A CA 1
ATOM 1625 C C . GLU A 1 196 ? -21.102 -7.013 26.594 1.00 67.38 196 GLU A C 1
ATOM 1627 O O . GLU A 1 196 ? -21.919 -7.113 27.499 1.00 67.38 196 GLU A O 1
ATOM 1632 N N . GLN A 1 197 ? -21.482 -6.949 25.315 1.00 61.12 197 GLN A N 1
ATOM 1633 C CA . GLN A 1 197 ? -22.882 -7.044 24.873 1.00 61.12 197 GLN A CA 1
ATOM 1634 C C . GLN A 1 197 ? -23.391 -8.486 24.706 1.00 61.12 197 GLN A C 1
ATOM 1636 O O . GLN A 1 197 ? -24.592 -8.682 24.531 1.00 61.12 197 GLN A O 1
ATOM 1641 N N . HIS A 1 198 ? -22.497 -9.480 24.716 1.00 56.16 198 HIS A N 1
ATOM 1642 C CA . HIS A 1 198 ? -22.827 -10.902 24.533 1.00 56.16 198 HIS A CA 1
ATOM 1643 C C . HIS A 1 198 ? -22.623 -11.745 25.805 1.00 56.16 198 HIS A C 1
ATOM 1645 O O . HIS A 1 198 ? -22.780 -12.967 25.751 1.00 56.16 198 HIS A O 1
ATOM 1651 N N . VAL A 1 199 ? -22.269 -11.106 26.925 1.00 51.53 199 VAL A N 1
ATOM 1652 C CA . VAL A 1 199 ? -22.218 -11.686 28.280 1.00 51.53 199 VAL A CA 1
ATOM 1653 C C . VAL A 1 199 ? -23.448 -11.228 29.051 1.00 51.53 199 VAL A C 1
ATOM 1655 O O . VAL A 1 199 ? -24.054 -12.088 29.726 1.00 51.53 199 VAL A O 1
#

Foldseek 3Di:
DDDDDDDDDDDDDDPPDVLVVVCVVVPVDDPDDDDPPPQVVVVVVVVVLVVVVVPCPPDDQVRSLVSVLVVCPPDDPVVSVVSVPDPDGNVLSVVVVVCRRVVNDLDDLVRLVVVLLPQADDPPDALVVSLVVLVVSQVSNVSVPHDDQVNSLVSSLNRYDPVVNVQLVVDDDDGSVSSSVSRNVVVVVVVVVVVVVVD

Sequence (199 aa):
MIDRYSPIITTQGPMDSPVNALIGSCTKSQPYTTCSSDTLAVKAHYALVLEDLKTLPRF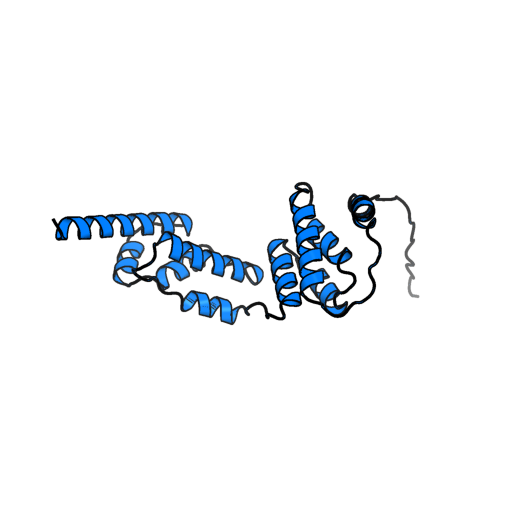SNTDKCYCTLKLLSNIDDKWLEFMRRQKLDWNNFKRKLISQFEGKKDPSRIELEDAIRNRRYHDNESMHQYYSDIMRQCDLLETEYTVSDRHRSDYIIRGLPDSIQDQVLIREYSTPKELLEVLQKIEERRKRTIFEQHV

Mean predicted aligned error: 15.95 Å

Radius of gyration: 25.09 Å; Cα contacts (8 Å, |Δi|>4): 100; chains: 1; bounding box: 68×55×66 Å

pLDDT: mean 70.58, std 21.44, range [26.72, 96.38]